Protein AF-A0A9D4CNG2-F1 (afdb_monomer)

Sequence (245 aa):
MDQGYTQGSTEYLALMKSFHKGCSVEECGLVISKEFDYLGTSPDRIFSCACHGKRLVEVKCPYTLVDSSRTINSLDFLNEDENGHLTLKEHGNTYYDQIQGQMGITGIFKCDLVVYDGHKVVVIDVEFNSDYWLKLAADVNKFYLKFVYRQLTSGEENQNSASTCRKEVQIAVSAKTEHYPCGKCGILLAENVIDNSEASINCECECKCGQWFHWRCVNFSPDPELESEPPWFCPKCVRNCDIVL

Secondary structure (DSSP, 8-state):
--HHHHHHHHHHHHHHHHH-TT-EEEE---EE-SS-TT-EE--SEEEEETTTEEEEEEEE--GGGTTSS--GGG-TTEEE-TT--EEE--TT-HHHHHHHHHHHHHT--EEEEEEE-SS-EEEEEEE--HHHHHHHHHHHHHHIIIIIIHHHHH-------S--S-------------PPBBTTT-PBPPS-SSSS-S-EEE---TT----EEEHHHHT----TT-SSPPPP--HHHHHHS----

Solvent-accessible surface area (backbone atoms only — not comparable to full-atom values): 15217 Å² total; per-residue (Å²): 129,62,71,58,54,57,48,36,54,51,52,46,53,56,55,48,59,76,78,39,68,84,54,50,76,41,84,46,64,82,44,62,19,91,89,44,78,90,42,69,36,62,49,59,26,39,36,35,28,80,87,76,46,62,27,37,30,42,78,44,57,58,73,71,34,69,84,45,95,54,52,80,82,70,37,92,60,45,44,66,50,100,85,69,53,63,40,74,37,69,79,95,28,70,66,41,55,51,52,38,49,38,24,66,49,71,71,38,60,32,32,39,39,33,41,22,47,87,86,54,69,46,79,30,80,44,74,63,50,67,75,56,37,57,52,50,53,50,54,52,48,52,48,38,58,70,53,52,51,41,55,74,69,66,74,66,80,70,84,81,71,99,70,73,100,75,75,78,88,73,86,76,89,84,79,95,71,91,71,50,48,15,75,80,80,59,53,67,55,71,98,51,93,85,68,87,77,76,66,62,47,61,34,70,46,92,85,62,76,78,41,31,32,40,21,81,75,70,72,56,72,88,63,91,86,52,98,63,82,76,87,45,67,42,79,65,47,53,73,72,59,85,57,86,129

Nearest PDB structures (foldseek):
  4ic1-assembly1_D  TM=4.615E-01  e=2.075E-03  Saccharolobus solfataricus P2
  4ic1-assembly1_K  TM=4.600E-01  e=2.075E-03  Saccharolobus solfataricus P2
  1wen-assembly1_A  TM=5.723E-01  e=6.100E-02  Mus musculus
  8jch-assembly1_O  TM=3.996E-01  e=5.693E-01  Saccharomyces cerevisiae S288C

Radius of gyration: 24.02 Å; Cα contacts (8 Å, |Δi|>4): 328; chains: 1; bounding box: 59×60×62 Å

InterPro domains:
  IPR011011 Zinc finger, FYVE/PHD-type [SSF57903] (176-238)
  IPR011335 Restriction endonuclease type II-like [SSF52980] (21-148)
  IPR011604 PD-(D/E)XK endonuclease-like domain superfamily [G3DSA:3.90.320.10] (10-155)
  IPR013083 Zinc finger, RING/FYVE/PHD-type [G3DSA:3.30.40.10] (156-242)
  IPR019080 YqaJ viral recombinase [PF09588] (19-107)
  IPR019787 Zinc finger, PHD-finger [PS50016] (179-240)

Organism: Dreissena polymorpha (NCBI:txid45954)

pLDDT: mean 78.81, std 17.38, range [26.56, 98.31]

Mean predicted aligned error: 15.7 Å

Structure (mmCIF, N/CA/C/O backbone):
data_AF-A0A9D4CNG2-F1
#
_entry.id   AF-A0A9D4CNG2-F1
#
loop_
_atom_site.group_PDB
_atom_site.id
_atom_site.type_symbol
_atom_site.label_atom_id
_atom_site.label_alt_id
_atom_site.label_comp_id
_atom_site.label_asym_id
_atom_site.label_entity_id
_atom_site.label_seq_id
_atom_site.pdbx_PDB_ins_code
_atom_site.Cartn_x
_atom_site.Cartn_y
_atom_site.Cartn_z
_atom_site.occupancy
_atom_site.B_iso_or_equiv
_atom_site.auth_seq_id
_atom_site.auth_comp_id
_atom_site.auth_asym_id
_atom_site.auth_atom_id
_atom_site.pdbx_PDB_model_num
ATOM 1 N N . MET A 1 1 ? 0.686 18.046 -14.196 1.00 52.03 1 MET A N 1
ATOM 2 C CA . MET A 1 1 ? 1.063 16.634 -13.989 1.00 52.03 1 MET A CA 1
ATOM 3 C C . MET A 1 1 ? 2.517 16.506 -14.395 1.00 52.03 1 MET A C 1
ATOM 5 O O . MET A 1 1 ? 2.875 17.079 -15.420 1.00 52.03 1 MET A O 1
ATOM 9 N N . ASP A 1 2 ? 3.349 15.881 -13.568 1.00 69.81 2 ASP A N 1
ATOM 10 C CA . ASP A 1 2 ? 4.773 15.699 -13.862 1.00 69.81 2 ASP A CA 1
ATOM 11 C C . ASP A 1 2 ? 4.950 14.857 -15.144 1.00 69.81 2 ASP A C 1
ATOM 13 O O . ASP A 1 2 ? 4.230 13.872 -15.359 1.00 69.81 2 ASP A O 1
ATOM 17 N N . GLN A 1 3 ? 5.867 15.269 -16.024 1.00 70.12 3 GLN A N 1
ATOM 18 C CA . GLN A 1 3 ? 6.146 14.559 -17.275 1.00 70.12 3 GLN A CA 1
ATOM 19 C C . GLN A 1 3 ? 6.666 13.143 -16.991 1.00 70.12 3 GLN A C 1
ATOM 21 O O . GLN A 1 3 ? 6.256 12.206 -17.678 1.00 70.12 3 GLN A O 1
ATOM 26 N N . GLY A 1 4 ? 7.471 12.972 -15.933 1.00 78.69 4 GLY A N 1
ATOM 27 C CA . GLY A 1 4 ? 8.004 11.668 -15.528 1.00 78.69 4 GLY A CA 1
ATOM 28 C C . GLY A 1 4 ? 6.908 10.694 -15.094 1.00 78.69 4 GLY A C 1
ATOM 29 O O . GLY A 1 4 ? 6.844 9.572 -15.586 1.00 78.69 4 GLY A O 1
ATOM 30 N N . TYR A 1 5 ? 5.974 11.154 -14.260 1.00 83.62 5 TYR A N 1
ATOM 31 C CA . TYR A 1 5 ? 4.834 10.352 -13.802 1.00 83.62 5 TYR A CA 1
ATOM 32 C C . TYR A 1 5 ? 3.989 9.807 -14.961 1.00 83.62 5 TYR A C 1
ATOM 34 O O . TYR A 1 5 ? 3.643 8.624 -15.011 1.00 83.62 5 TYR A O 1
ATOM 42 N N . THR A 1 6 ? 3.674 10.677 -15.923 1.00 86.19 6 THR A N 1
ATOM 43 C CA . THR A 1 6 ? 2.837 10.313 -17.075 1.00 86.19 6 THR A CA 1
ATOM 44 C C . THR A 1 6 ? 3.529 9.260 -17.944 1.00 86.19 6 THR A C 1
ATOM 46 O O . THR A 1 6 ? 2.889 8.307 -18.397 1.00 86.19 6 THR A O 1
ATOM 49 N N . GLN A 1 7 ? 4.842 9.399 -18.146 1.00 88.88 7 GLN A N 1
ATOM 50 C CA . GLN A 1 7 ? 5.647 8.436 -18.896 1.00 88.88 7 GLN A CA 1
ATOM 51 C C . GLN A 1 7 ? 5.769 7.098 -18.169 1.00 88.88 7 GLN A C 1
ATOM 53 O O . GLN A 1 7 ? 5.409 6.078 -18.753 1.00 88.88 7 GLN A O 1
ATOM 58 N N . GLY A 1 8 ? 6.157 7.095 -16.890 1.00 89.31 8 GLY A N 1
ATOM 59 C CA . GLY A 1 8 ? 6.275 5.868 -16.097 1.00 89.31 8 GLY A CA 1
ATOM 60 C C . GLY A 1 8 ? 4.968 5.076 -16.057 1.00 89.31 8 GLY A C 1
ATOM 61 O O . GLY A 1 8 ? 4.944 3.864 -16.258 1.00 89.31 8 GLY A O 1
ATOM 62 N N . SER A 1 9 ? 3.837 5.768 -15.921 1.00 90.62 9 SER A N 1
ATOM 63 C CA . SER A 1 9 ? 2.530 5.124 -16.016 1.00 90.62 9 SER A CA 1
ATOM 64 C C . SER A 1 9 ? 2.226 4.541 -17.404 1.00 90.62 9 SER A C 1
ATOM 66 O O . SER A 1 9 ? 1.547 3.516 -17.501 1.00 90.62 9 SER A O 1
ATOM 68 N N . THR A 1 10 ? 2.652 5.210 -18.474 1.00 91.75 10 THR A N 1
ATOM 69 C CA . THR A 1 10 ? 2.423 4.754 -19.852 1.00 91.75 10 THR A CA 1
ATOM 70 C C . THR A 1 10 ? 3.260 3.515 -20.152 1.00 91.75 10 THR A C 1
ATOM 72 O O . THR A 1 10 ? 2.749 2.548 -20.722 1.00 91.75 10 THR A O 1
ATOM 75 N N . GLU A 1 11 ? 4.520 3.509 -19.722 1.00 93.00 11 GLU A N 1
ATOM 76 C CA . GLU A 1 11 ? 5.418 2.363 -19.853 1.00 93.00 11 GLU A CA 1
ATOM 77 C C . GLU A 1 11 ? 4.925 1.155 -19.060 1.00 93.00 11 GLU A C 1
ATOM 79 O O . GLU A 1 11 ? 4.887 0.049 -19.600 1.00 93.00 11 GLU A O 1
ATOM 84 N N . TYR A 1 12 ? 4.451 1.361 -17.827 1.00 94.56 12 TYR A N 1
ATOM 85 C CA . TYR A 1 12 ? 3.806 0.304 -17.048 1.00 94.56 12 TYR A CA 1
ATOM 86 C C . TYR A 1 12 ? 2.621 -0.312 -17.803 1.00 94.56 12 TYR A C 1
ATOM 88 O O . TYR A 1 12 ? 2.526 -1.534 -17.924 1.00 94.56 12 TYR A O 1
ATOM 96 N N . LEU A 1 13 ? 1.739 0.511 -18.380 1.00 91.81 13 LEU A N 1
ATOM 97 C CA . LEU A 1 13 ? 0.594 0.006 -19.139 1.00 91.81 13 LEU A CA 1
ATOM 98 C C . LEU A 1 13 ? 1.030 -0.796 -20.374 1.00 91.81 13 LEU A C 1
ATOM 100 O O . LEU A 1 13 ? 0.427 -1.827 -20.683 1.00 91.81 13 LEU A O 1
ATOM 104 N N . ALA A 1 14 ? 2.055 -0.332 -21.093 1.00 92.38 14 ALA A N 1
ATOM 105 C CA . ALA A 1 14 ? 2.610 -1.047 -22.239 1.00 92.38 14 ALA A CA 1
ATOM 106 C C . ALA A 1 14 ? 3.198 -2.406 -21.822 1.00 92.38 14 ALA A C 1
ATOM 108 O O . ALA A 1 14 ? 2.921 -3.417 -22.473 1.00 92.38 14 ALA A O 1
ATOM 109 N N . LEU A 1 15 ? 3.928 -2.440 -20.703 1.00 92.62 15 LEU A N 1
ATOM 110 C CA . LEU A 1 15 ? 4.485 -3.657 -20.119 1.00 92.62 15 LEU A CA 1
ATOM 111 C C . LEU A 1 15 ? 3.374 -4.644 -19.745 1.00 92.62 15 LEU A C 1
ATOM 113 O O . LEU A 1 15 ? 3.385 -5.784 -20.207 1.00 92.62 15 LEU A O 1
ATOM 117 N N . MET A 1 16 ? 2.367 -4.208 -18.989 1.00 92.56 16 MET A N 1
ATOM 118 C CA . MET A 1 16 ? 1.282 -5.085 -18.537 1.00 92.56 16 MET A CA 1
ATOM 119 C C . MET A 1 16 ? 0.471 -5.666 -19.697 1.00 92.56 16 MET A C 1
ATOM 121 O O . MET A 1 16 ? 0.120 -6.845 -19.670 1.00 92.56 16 MET A O 1
ATOM 125 N N . LYS A 1 17 ? 0.235 -4.892 -20.764 1.00 90.81 17 LYS A N 1
ATOM 126 C CA . LYS A 1 17 ? -0.446 -5.381 -21.977 1.00 90.81 17 LYS A CA 1
ATOM 127 C C . LYS A 1 17 ? 0.304 -6.507 -22.690 1.00 90.81 17 LYS A C 1
ATOM 129 O O . LYS A 1 17 ? -0.329 -7.291 -23.393 1.00 90.81 17 LYS A O 1
ATOM 134 N N . SER A 1 18 ? 1.625 -6.595 -22.532 1.00 91.88 18 SER A N 1
ATOM 135 C CA . SER A 1 18 ? 2.416 -7.666 -23.149 1.00 91.88 18 SER A CA 1
ATOM 136 C C . SER A 1 18 ? 2.272 -9.013 -22.426 1.00 91.88 18 SER A C 1
ATOM 138 O O . SER A 1 18 ? 2.387 -10.059 -23.064 1.00 91.88 18 SER A O 1
ATOM 140 N N . PHE A 1 19 ? 1.939 -8.995 -21.129 1.00 89.56 19 PHE A N 1
ATOM 141 C CA . PHE A 1 19 ? 1.820 -10.195 -20.290 1.00 89.56 19 PHE A CA 1
ATOM 142 C C . PHE A 1 19 ? 0.376 -10.562 -19.918 1.00 89.56 19 PHE A C 1
ATOM 144 O O . PHE A 1 19 ? 0.093 -11.728 -19.637 1.00 89.56 19 PHE A O 1
ATOM 151 N N . HIS A 1 20 ? -0.558 -9.608 -19.945 1.00 88.38 20 HIS A N 1
ATOM 152 C CA . HIS A 1 20 ? -1.938 -9.810 -19.504 1.00 88.38 20 HIS A CA 1
ATOM 153 C C . HIS A 1 20 ? -2.944 -9.568 -20.634 1.00 88.38 20 HIS A C 1
ATOM 155 O O . HIS A 1 20 ? -3.000 -8.500 -21.241 1.00 88.38 20 HIS A O 1
ATOM 161 N N . LYS A 1 21 ? -3.803 -10.562 -20.892 1.00 84.31 21 LYS A N 1
ATOM 162 C CA . LYS A 1 21 ? -4.920 -10.430 -21.841 1.00 84.31 21 LYS A CA 1
ATOM 163 C C . LYS A 1 21 ? -6.114 -9.752 -21.174 1.00 84.31 21 LYS A C 1
ATOM 165 O O . LYS A 1 21 ? -6.447 -10.067 -20.034 1.00 84.31 21 LYS A O 1
ATOM 170 N N . GLY A 1 22 ? -6.783 -8.867 -21.916 1.00 84.06 22 GLY A N 1
ATOM 171 C CA . GLY A 1 22 ? -7.996 -8.188 -21.449 1.00 84.06 22 GLY A CA 1
ATOM 172 C C . GLY A 1 22 ? -7.768 -7.330 -20.204 1.00 84.06 22 GLY A C 1
ATOM 173 O O . GLY A 1 22 ? -8.649 -7.259 -19.355 1.00 84.06 22 GLY A O 1
ATOM 174 N N . CYS A 1 23 ? -6.577 -6.744 -20.058 1.00 89.44 23 CYS A N 1
ATOM 175 C CA . CYS A 1 23 ? -6.271 -5.892 -18.921 1.00 89.44 23 CYS A CA 1
ATOM 176 C C . CYS A 1 23 ? -6.774 -4.454 -19.110 1.00 89.44 23 CYS A C 1
ATOM 178 O O . CYS A 1 23 ? -6.741 -3.914 -20.220 1.00 89.44 23 CYS A O 1
ATOM 180 N N . SER A 1 24 ? -7.164 -3.818 -18.010 1.00 88.62 24 SER A N 1
ATOM 181 C CA . SER A 1 24 ? -7.505 -2.400 -17.924 1.00 88.62 24 SER A CA 1
ATOM 182 C C . SER A 1 24 ? -6.679 -1.715 -16.839 1.00 88.62 24 SER A C 1
ATOM 184 O O . SER A 1 24 ? -6.205 -2.347 -15.896 1.00 88.62 24 SER A O 1
ATOM 186 N N . VAL A 1 25 ? -6.496 -0.408 -16.999 1.00 90.69 25 VAL A N 1
ATOM 187 C CA . VAL A 1 25 ? -5.944 0.470 -15.970 1.00 90.69 25 VAL A CA 1
ATOM 188 C C . VAL A 1 25 ? -6.875 1.664 -15.862 1.00 90.69 25 VAL A C 1
ATOM 190 O O . VAL A 1 25 ? -7.161 2.314 -16.867 1.00 90.69 25 VAL A O 1
ATOM 193 N N . GLU A 1 26 ? -7.351 1.923 -14.654 1.00 91.19 26 GLU A N 1
ATOM 194 C CA . GLU A 1 26 ? -8.324 2.967 -14.343 1.00 91.19 26 GLU A CA 1
ATOM 195 C C . GLU A 1 26 ? -7.687 4.017 -13.433 1.00 91.19 26 GLU A C 1
ATOM 197 O O . GLU A 1 26 ? -6.903 3.687 -12.542 1.00 91.19 26 GLU A O 1
ATOM 202 N N . GLU A 1 27 ? -8.011 5.288 -13.665 1.00 89.81 27 GLU A N 1
ATOM 203 C CA . GLU A 1 27 ? -7.653 6.370 -12.745 1.00 89.81 27 GLU A CA 1
ATOM 204 C C . GLU A 1 27 ? -8.472 6.270 -11.465 1.00 89.81 27 GLU A C 1
ATOM 206 O O . GLU A 1 27 ? -9.651 5.909 -11.498 1.00 89.81 27 GLU A O 1
ATOM 211 N N . CYS A 1 28 ? -7.848 6.610 -10.339 1.00 88.06 28 CYS A N 1
ATOM 212 C CA . CYS A 1 28 ? -8.517 6.632 -9.052 1.00 88.06 28 CYS A CA 1
ATOM 213 C C . CYS A 1 28 ? -8.507 8.048 -8.473 1.00 88.06 28 CYS A C 1
ATOM 215 O O . CYS A 1 28 ? -7.485 8.728 -8.452 1.00 88.06 28 CYS A O 1
ATOM 217 N N . GLY A 1 29 ? -9.674 8.493 -8.011 1.00 91.56 29 GLY A N 1
ATOM 218 C CA . GLY A 1 29 ? -9.781 9.673 -7.161 1.00 91.56 29 GLY A CA 1
ATOM 219 C C . GLY A 1 29 ? -9.586 9.311 -5.689 1.00 91.56 29 GLY A C 1
ATOM 220 O O . GLY A 1 29 ? -9.048 8.257 -5.347 1.00 91.56 29 GLY A O 1
ATOM 221 N N . LEU A 1 30 ? -10.108 10.164 -4.811 1.00 94.75 30 LEU A N 1
ATOM 222 C CA . LEU A 1 30 ? -10.157 9.881 -3.382 1.00 94.75 30 LEU A CA 1
ATOM 223 C C . LEU A 1 30 ? -11.158 8.754 -3.082 1.00 94.75 30 LEU A C 1
ATOM 225 O O . LEU A 1 30 ? -12.341 8.853 -3.407 1.00 94.75 30 LEU A O 1
ATOM 229 N N . VAL A 1 31 ? -10.685 7.715 -2.407 1.00 89.75 31 VAL A N 1
ATOM 230 C CA . VAL A 1 31 ? -11.474 6.617 -1.849 1.00 89.75 31 VAL A CA 1
ATOM 231 C C . VAL A 1 31 ? -11.544 6.799 -0.341 1.00 89.75 31 VAL A C 1
ATOM 233 O O . VAL A 1 31 ? -10.508 6.882 0.313 1.00 89.75 31 VAL A O 1
ATOM 236 N N . ILE A 1 32 ? -12.755 6.846 0.207 1.00 89.38 32 ILE A N 1
ATOM 237 C CA . ILE A 1 32 ? -12.994 6.928 1.651 1.00 89.38 32 ILE A CA 1
ATOM 238 C C . ILE A 1 32 ? -13.172 5.519 2.216 1.00 89.38 32 ILE A C 1
ATOM 240 O O . ILE A 1 32 ? -13.822 4.672 1.594 1.00 89.38 32 ILE A O 1
ATOM 244 N N . SER A 1 33 ? -12.578 5.262 3.380 1.00 83.00 33 SER A N 1
ATOM 245 C CA . SER A 1 33 ? -12.752 3.997 4.090 1.00 83.00 33 SER A CA 1
ATOM 246 C C . SER A 1 33 ? -14.203 3.825 4.519 1.00 83.00 33 SER A C 1
ATOM 248 O O . SER A 1 33 ? -14.820 4.753 5.021 1.00 83.00 33 SER A O 1
ATOM 250 N N . LYS A 1 34 ? -14.730 2.608 4.361 1.00 74.38 34 LYS A N 1
ATOM 251 C CA . LYS A 1 34 ? -16.079 2.250 4.828 1.00 74.38 34 LYS A CA 1
ATOM 252 C C . LYS A 1 34 ? -16.153 1.999 6.334 1.00 74.38 34 LYS A C 1
ATOM 254 O O . LYS A 1 34 ? -17.246 1.904 6.876 1.00 74.38 34 LYS A O 1
ATOM 259 N N . GLU A 1 35 ? -15.007 1.765 6.966 1.00 72.56 35 GLU A N 1
ATOM 260 C CA . GLU A 1 35 ? -14.907 1.481 8.401 1.00 72.56 35 GLU A CA 1
ATOM 261 C C . GLU A 1 35 ? -14.583 2.751 9.194 1.00 72.56 35 GLU A C 1
ATOM 263 O O . GLU A 1 35 ? -15.041 2.918 10.320 1.00 72.56 35 GLU A O 1
ATOM 268 N N . PHE A 1 36 ? -13.825 3.664 8.582 1.00 76.38 36 PHE A N 1
ATOM 269 C CA . PHE A 1 36 ? -13.358 4.897 9.201 1.00 76.38 36 PHE A CA 1
ATOM 270 C C . PHE A 1 36 ? -13.566 6.064 8.231 1.00 76.38 36 PHE A C 1
ATOM 272 O O . PHE A 1 36 ? -12.662 6.394 7.470 1.00 76.38 36 PHE A O 1
ATOM 279 N N . ASP A 1 37 ? -14.733 6.707 8.256 1.00 82.56 37 ASP A N 1
ATOM 280 C CA . ASP A 1 37 ? -15.140 7.713 7.251 1.00 82.56 37 ASP A CA 1
ATOM 281 C C . ASP A 1 37 ? -14.215 8.948 7.153 1.00 82.56 37 ASP A C 1
ATOM 283 O O . ASP A 1 37 ? -14.280 9.723 6.200 1.00 82.56 37 ASP A O 1
ATOM 287 N N . TYR A 1 38 ? -13.333 9.144 8.134 1.00 83.44 38 TYR A N 1
ATOM 288 C CA . TYR A 1 38 ? -12.301 10.185 8.147 1.00 83.44 38 TYR A CA 1
ATOM 289 C C . TYR A 1 38 ? -10.970 9.750 7.517 1.00 83.44 38 TYR A C 1
ATOM 291 O O . TYR A 1 38 ? -10.068 10.575 7.356 1.00 83.44 38 TYR A O 1
ATOM 299 N N . LEU A 1 39 ? -10.819 8.470 7.173 1.00 86.56 39 LEU A N 1
ATOM 300 C CA . LEU A 1 39 ? -9.670 7.949 6.446 1.00 86.56 39 LEU A CA 1
ATOM 301 C C . LEU A 1 39 ? -9.980 7.905 4.959 1.00 86.56 39 LEU A C 1
ATOM 303 O O . LEU A 1 39 ? -11.005 7.381 4.525 1.00 86.56 39 LEU A O 1
ATOM 307 N N . GLY A 1 40 ? -9.040 8.406 4.171 1.00 91.88 40 GLY A N 1
ATOM 308 C CA . GLY A 1 40 ? -9.123 8.356 2.727 1.00 91.88 40 GLY A CA 1
ATOM 309 C C . GLY A 1 40 ? -7.775 8.066 2.099 1.00 91.88 40 GLY A C 1
ATOM 310 O O . GLY A 1 40 ? -6.724 8.254 2.711 1.00 91.88 40 GLY A O 1
ATOM 311 N N . THR A 1 41 ? -7.817 7.597 0.861 1.00 95.19 41 THR A N 1
ATOM 312 C CA . THR A 1 41 ? -6.629 7.309 0.073 1.00 95.19 41 THR A CA 1
ATOM 313 C C . THR A 1 41 ? -6.854 7.593 -1.402 1.00 95.19 41 THR A C 1
ATOM 315 O O . THR A 1 41 ? -7.977 7.526 -1.887 1.00 95.19 41 THR A O 1
ATOM 318 N N . SER A 1 42 ? -5.787 7.917 -2.120 1.00 95.06 42 SER A N 1
ATOM 319 C CA . SER A 1 42 ? -5.818 8.167 -3.559 1.00 95.06 42 SER A CA 1
ATOM 320 C C . SER A 1 42 ? -4.703 7.341 -4.193 1.00 95.06 42 SER A C 1
ATOM 322 O O . SER A 1 42 ? -3.584 7.839 -4.305 1.00 95.06 42 SER A O 1
ATOM 324 N N . PRO A 1 43 ? -4.953 6.060 -4.516 1.00 94.81 43 PRO A N 1
ATOM 325 C CA . PRO A 1 43 ? -4.035 5.278 -5.334 1.00 94.81 43 PRO A CA 1
ATOM 326 C C . PRO A 1 43 ? -3.827 5.984 -6.671 1.00 94.81 43 PRO A C 1
ATOM 328 O O . PRO A 1 43 ? -4.749 6.637 -7.161 1.00 94.81 43 PRO A O 1
ATOM 331 N N . ASP A 1 44 ? -2.659 5.825 -7.288 1.00 95.69 44 ASP A N 1
ATOM 332 C CA . ASP A 1 44 ? -2.446 6.405 -8.613 1.00 95.69 44 ASP A CA 1
ATOM 333 C C . ASP A 1 44 ? -3.404 5.786 -9.628 1.00 95.69 44 ASP A C 1
ATOM 335 O O . ASP A 1 44 ? -4.095 6.497 -10.364 1.00 95.69 44 ASP A O 1
ATOM 339 N N . ARG A 1 45 ? 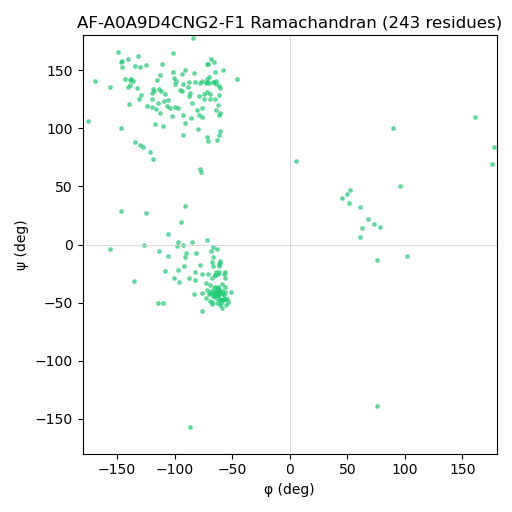-3.461 4.446 -9.666 1.00 95.31 45 ARG A N 1
ATOM 340 C CA . ARG A 1 45 ? -4.339 3.698 -10.577 1.00 95.31 45 ARG A CA 1
ATOM 341 C C . ARG A 1 45 ? -4.799 2.372 -9.988 1.00 95.31 45 ARG A C 1
ATOM 343 O O . ARG A 1 45 ? -4.228 1.854 -9.029 1.00 95.31 45 ARG A O 1
ATOM 350 N N . ILE A 1 46 ? -5.819 1.796 -10.615 1.00 94.94 46 ILE A N 1
ATOM 351 C CA . ILE A 1 46 ? -6.255 0.419 -10.378 1.00 94.94 46 ILE A CA 1
ATOM 352 C C . ILE A 1 46 ? -6.041 -0.367 -11.666 1.00 94.94 46 ILE A C 1
ATOM 354 O O . ILE A 1 46 ? -6.653 -0.080 -12.694 1.00 94.94 46 ILE A O 1
ATOM 358 N N . PHE A 1 47 ? -5.172 -1.368 -11.607 1.00 93.50 47 PHE A N 1
ATOM 359 C CA . PHE A 1 47 ? -5.001 -2.342 -12.673 1.00 93.50 47 PHE A CA 1
ATOM 360 C C . PHE A 1 47 ? -5.979 -3.498 -12.477 1.00 93.50 47 PHE A C 1
ATOM 362 O O . PHE A 1 47 ? -6.187 -3.977 -11.359 1.00 93.50 47 PHE A O 1
ATOM 369 N N . SER A 1 48 ? -6.562 -3.987 -13.567 1.00 89.94 48 SER A N 1
ATOM 370 C CA . SER A 1 48 ? -7.353 -5.208 -13.553 1.00 89.94 48 SER A CA 1
ATOM 371 C C . SER A 1 48 ? -7.021 -6.100 -14.736 1.00 89.94 48 SER A C 1
ATOM 373 O O . SER A 1 48 ? -6.837 -5.629 -15.855 1.00 89.94 48 SER A O 1
ATOM 375 N N . CYS A 1 49 ? -6.966 -7.408 -14.510 1.00 87.12 49 CYS A N 1
ATOM 376 C CA . CYS A 1 49 ? -6.860 -8.394 -15.577 1.00 87.12 49 CYS A CA 1
ATOM 377 C C . CYS A 1 49 ? -7.608 -9.681 -15.226 1.00 87.12 49 CYS A C 1
ATOM 379 O O . CYS A 1 49 ? -7.811 -10.008 -14.055 1.00 87.12 49 CYS A O 1
ATOM 381 N N . ALA A 1 50 ? -7.967 -10.455 -16.250 1.00 80.75 50 ALA A N 1
ATOM 382 C CA . ALA A 1 50 ? -8.706 -11.703 -16.067 1.00 80.75 50 ALA A CA 1
ATOM 383 C C . ALA A 1 50 ? -7.911 -12.786 -15.310 1.00 80.75 50 ALA A C 1
ATOM 385 O O . ALA A 1 50 ? -8.511 -13.652 -14.684 1.00 80.75 50 ALA A O 1
ATOM 386 N N . CYS A 1 51 ? -6.575 -12.753 -15.361 1.00 82.06 51 CYS A N 1
ATOM 387 C CA . CYS A 1 51 ? -5.731 -13.780 -14.746 1.00 82.06 51 CYS A CA 1
ATOM 388 C C . CYS A 1 51 ? -5.379 -13.515 -13.273 1.00 82.06 51 CYS A C 1
ATOM 390 O O . CYS A 1 51 ? -5.181 -14.474 -12.537 1.00 82.06 51 CYS A O 1
ATOM 392 N N . HIS A 1 52 ? -5.309 -12.253 -12.832 1.00 80.19 52 HIS A N 1
ATOM 393 C CA . HIS A 1 52 ? -4.864 -11.898 -11.472 1.00 80.19 52 HIS A CA 1
ATOM 394 C C . HIS A 1 52 ? -5.848 -11.008 -10.699 1.00 80.19 52 HIS A C 1
ATOM 396 O O . HIS A 1 52 ? -5.584 -10.668 -9.549 1.00 80.19 52 HIS A O 1
ATOM 402 N N . GLY A 1 53 ? -6.984 -10.633 -11.293 1.00 87.62 53 GLY A N 1
ATOM 403 C CA . GLY A 1 53 ? -7.970 -9.777 -10.639 1.00 87.62 53 GLY A CA 1
ATOM 404 C C . GLY A 1 53 ? -7.528 -8.316 -10.598 1.00 87.62 53 GLY A C 1
ATOM 405 O O . GLY A 1 53 ? -7.034 -7.799 -11.600 1.00 87.62 53 GLY A O 1
ATOM 406 N N . LYS A 1 54 ? -7.767 -7.638 -9.468 1.00 89.25 54 LYS A N 1
ATOM 407 C CA . LYS A 1 54 ? -7.451 -6.215 -9.267 1.00 89.25 54 LYS A CA 1
ATOM 408 C C . LYS A 1 54 ? -6.169 -6.033 -8.465 1.00 89.25 54 LYS A C 1
ATOM 410 O O . LYS A 1 54 ? -5.925 -6.777 -7.518 1.00 89.25 54 LYS A O 1
ATOM 415 N N . ARG A 1 55 ? -5.400 -5.010 -8.823 1.00 93.62 55 ARG A N 1
ATOM 416 C CA . ARG A 1 55 ? -4.186 -4.571 -8.134 1.00 93.62 55 ARG A CA 1
ATOM 417 C C . ARG A 1 55 ? -4.196 -3.051 -8.064 1.00 93.62 55 ARG A C 1
ATOM 419 O O . ARG A 1 55 ? -4.649 -2.391 -9.002 1.00 93.62 55 ARG A O 1
ATOM 426 N N . LEU A 1 56 ? -3.727 -2.502 -6.955 1.00 97.06 56 LEU A N 1
ATOM 427 C CA . LEU A 1 56 ? -3.374 -1.090 -6.914 1.00 97.06 56 LEU A CA 1
ATOM 428 C C . LEU A 1 56 ? -2.109 -0.866 -7.735 1.00 97.06 56 LEU A C 1
ATOM 430 O O . LEU A 1 56 ? -1.317 -1.786 -7.923 1.00 97.06 56 LEU A O 1
ATOM 434 N N . VAL A 1 57 ? -1.929 0.352 -8.219 1.00 97.50 57 VAL A N 1
ATOM 435 C CA . VAL A 1 57 ? -0.698 0.796 -8.863 1.00 97.50 57 VAL A CA 1
ATOM 436 C C . VAL A 1 57 ? -0.292 2.092 -8.187 1.00 97.50 57 VAL A C 1
ATOM 438 O O . VAL A 1 57 ? -1.114 3.003 -8.096 1.00 97.50 57 VAL A O 1
ATOM 441 N N . GLU A 1 58 ? 0.956 2.164 -7.740 1.00 97.56 58 GLU A N 1
ATOM 442 C CA . GLU A 1 58 ? 1.571 3.365 -7.176 1.00 97.56 58 GLU A CA 1
ATOM 443 C C . GLU A 1 58 ? 2.838 3.675 -7.979 1.00 97.56 58 GLU A C 1
ATOM 445 O O . GLU A 1 58 ? 3.760 2.864 -8.039 1.00 97.56 58 GLU A O 1
ATOM 450 N N . VAL A 1 59 ? 2.894 4.839 -8.620 1.00 95.25 59 VAL A N 1
ATOM 451 C CA . VAL A 1 59 ? 3.972 5.245 -9.523 1.00 95.25 59 VAL A CA 1
ATOM 452 C C . VAL A 1 59 ? 4.880 6.246 -8.822 1.00 95.25 59 VAL A C 1
ATOM 454 O O . VAL A 1 59 ? 4.494 7.368 -8.499 1.00 95.25 59 VAL A O 1
ATOM 457 N N . LYS A 1 60 ? 6.147 5.876 -8.647 1.00 92.69 60 LYS A N 1
ATOM 458 C CA . LYS A 1 60 ? 7.195 6.752 -8.124 1.00 92.69 60 LYS A CA 1
ATOM 459 C C . LYS A 1 60 ? 8.210 7.074 -9.215 1.00 92.69 60 LYS A C 1
ATOM 461 O O . LYS A 1 60 ? 8.729 6.188 -9.886 1.00 92.69 60 LYS A O 1
ATOM 466 N N . CYS A 1 61 ? 8.531 8.359 -9.340 1.00 90.25 61 CYS A N 1
ATOM 467 C CA . CYS A 1 61 ? 9.578 8.873 -10.227 1.00 90.25 61 CYS A CA 1
ATOM 468 C C . CYS A 1 61 ? 10.607 9.640 -9.381 1.00 90.25 61 CYS A C 1
ATOM 470 O O . CYS A 1 61 ? 10.507 10.864 -9.259 1.00 90.25 61 CYS A O 1
ATOM 472 N N . PRO A 1 62 ? 11.539 8.955 -8.691 1.00 85.81 62 PRO A N 1
ATOM 473 C CA . PRO A 1 62 ? 12.487 9.627 -7.811 1.00 85.81 62 PRO A CA 1
ATOM 474 C C . PRO A 1 62 ? 13.382 10.588 -8.599 1.00 85.81 62 PRO A C 1
ATOM 476 O O . PRO A 1 62 ? 14.157 10.167 -9.455 1.00 85.81 62 PRO A O 1
ATOM 479 N N . TYR A 1 63 ? 13.339 11.878 -8.256 1.00 81.56 63 TYR A N 1
ATOM 480 C CA . TYR A 1 63 ? 14.146 12.911 -8.920 1.00 81.56 63 TYR A CA 1
ATOM 481 C C . TYR A 1 63 ? 15.652 12.609 -8.886 1.00 81.56 63 TYR A C 1
ATOM 483 O O . TYR A 1 63 ? 16.391 12.971 -9.796 1.00 81.56 63 TYR A O 1
ATOM 491 N N . THR A 1 64 ? 16.113 11.884 -7.862 1.00 78.00 64 THR A N 1
ATOM 492 C CA . THR A 1 64 ? 17.513 11.465 -7.731 1.00 78.00 64 THR A CA 1
ATOM 493 C C . THR A 1 64 ? 18.003 10.586 -8.879 1.00 78.00 64 THR A C 1
ATOM 495 O O . THR A 1 64 ? 19.210 10.421 -8.993 1.00 78.00 64 THR A O 1
ATOM 498 N N . LEU A 1 65 ? 17.126 10.008 -9.704 1.00 79.62 65 LEU A N 1
ATOM 499 C CA . LEU A 1 65 ? 17.507 9.167 -10.845 1.00 79.62 65 LEU A CA 1
ATOM 500 C C . LEU A 1 65 ? 17.661 9.942 -12.159 1.00 79.62 65 LEU A C 1
ATOM 502 O O . LEU A 1 65 ? 18.320 9.453 -13.065 1.00 79.62 65 LEU A O 1
ATOM 506 N N . VAL A 1 66 ? 17.099 11.150 -12.255 1.00 68.62 66 VAL A N 1
ATOM 507 C CA . VAL A 1 66 ? 17.013 11.900 -13.522 1.00 68.62 66 VAL A CA 1
ATOM 508 C C . VAL A 1 66 ? 18.377 12.425 -13.991 1.00 68.62 66 VAL A C 1
ATOM 510 O O . VAL A 1 66 ? 18.572 12.629 -15.183 1.00 68.62 66 VAL A O 1
ATOM 513 N N . ASP A 1 67 ? 19.324 12.638 -13.072 1.00 63.47 67 ASP A N 1
ATOM 514 C CA . ASP A 1 67 ? 20.593 13.320 -13.378 1.00 63.47 67 ASP A CA 1
ATOM 515 C C . ASP A 1 67 ? 21.778 12.789 -12.549 1.00 63.47 67 ASP A C 1
ATOM 517 O O . ASP A 1 67 ? 22.705 13.514 -12.185 1.00 63.47 67 ASP A O 1
ATOM 521 N N . SER A 1 68 ? 21.728 11.513 -12.157 1.00 62.84 68 SER A N 1
ATOM 522 C CA . SER A 1 68 ? 22.792 10.902 -11.358 1.00 62.84 68 SER A CA 1
ATOM 523 C C . SER A 1 68 ? 23.234 9.553 -11.913 1.00 62.84 68 SER A C 1
ATOM 525 O O . SER A 1 68 ? 22.528 8.903 -12.675 1.00 62.84 68 SER A O 1
ATOM 527 N N . SER A 1 69 ? 24.411 9.093 -11.486 1.00 70.00 69 SER A N 1
ATOM 528 C CA . SER A 1 69 ? 24.873 7.721 -11.722 1.00 70.00 69 SER A CA 1
ATOM 529 C C . SER A 1 69 ? 24.122 6.675 -10.883 1.00 70.00 69 SER A C 1
ATOM 531 O O . SER A 1 69 ? 24.490 5.498 -10.908 1.00 70.00 69 SER A O 1
ATOM 533 N N . ARG A 1 70 ? 23.106 7.082 -10.102 1.00 77.38 70 ARG A N 1
ATOM 534 C CA . ARG A 1 70 ? 22.302 6.170 -9.285 1.00 77.38 70 ARG A CA 1
ATOM 535 C C . ARG A 1 70 ? 21.380 5.358 -10.175 1.00 77.38 70 ARG A C 1
ATOM 537 O O . ARG A 1 70 ? 20.732 5.868 -11.081 1.00 77.38 70 ARG A O 1
ATOM 544 N N . THR A 1 71 ? 21.275 4.084 -9.846 1.00 84.69 71 THR A N 1
ATOM 545 C CA . THR A 1 71 ? 20.310 3.163 -10.438 1.00 84.69 71 THR A CA 1
ATOM 546 C C . THR A 1 71 ? 19.138 2.962 -9.482 1.00 84.69 71 THR A C 1
ATOM 548 O O . THR A 1 71 ? 19.243 3.264 -8.289 1.00 84.69 71 THR A O 1
ATOM 551 N N . ILE A 1 72 ? 18.029 2.412 -9.982 1.00 85.25 72 ILE A N 1
ATOM 552 C CA . ILE A 1 72 ? 16.851 2.061 -9.169 1.00 85.25 72 ILE A CA 1
ATOM 553 C C . ILE A 1 72 ? 17.245 1.214 -7.948 1.00 85.25 72 ILE A C 1
ATOM 555 O O . ILE A 1 72 ? 16.786 1.475 -6.842 1.00 85.25 72 ILE A O 1
ATOM 559 N N . ASN A 1 73 ? 18.165 0.266 -8.118 1.00 86.31 73 ASN A N 1
ATOM 560 C CA . ASN A 1 73 ? 18.635 -0.620 -7.052 1.00 86.31 73 ASN A CA 1
ATOM 561 C C . ASN A 1 73 ? 19.314 0.132 -5.891 1.00 86.31 73 ASN A C 1
ATOM 563 O O . ASN A 1 73 ? 19.344 -0.350 -4.766 1.00 86.31 73 ASN A O 1
ATOM 567 N N . SER A 1 74 ? 19.829 1.339 -6.142 1.00 85.88 74 SER A N 1
ATOM 568 C CA . SER A 1 74 ? 20.477 2.168 -5.119 1.00 85.88 74 SER A CA 1
ATOM 569 C C . SER A 1 74 ? 19.506 3.023 -4.298 1.00 85.88 74 SER A C 1
ATOM 571 O O . SER A 1 74 ? 19.955 3.836 -3.490 1.00 85.88 74 SER A O 1
ATOM 573 N N . LEU A 1 75 ? 18.194 2.929 -4.536 1.00 89.12 75 LEU A N 1
ATOM 574 C CA . LEU A 1 75 ? 17.199 3.742 -3.840 1.00 89.12 75 LEU A CA 1
ATOM 575 C C . LEU A 1 75 ? 17.044 3.301 -2.386 1.00 89.12 75 LEU A C 1
ATOM 577 O O . LEU A 1 75 ? 16.817 2.134 -2.084 1.00 89.12 75 LEU A O 1
ATOM 581 N N . ASP A 1 76 ? 17.076 4.271 -1.476 1.00 90.88 76 ASP A N 1
ATOM 582 C CA . ASP A 1 76 ? 17.151 4.005 -0.037 1.00 90.88 76 ASP A CA 1
ATOM 583 C C . ASP A 1 76 ? 15.891 3.345 0.539 1.00 90.88 76 ASP A C 1
ATOM 585 O O . ASP A 1 76 ? 15.943 2.796 1.637 1.00 90.88 76 ASP A O 1
ATOM 589 N N . PHE A 1 77 ? 14.779 3.352 -0.199 1.00 92.12 77 PHE A N 1
ATOM 590 C CA . PHE A 1 77 ? 13.522 2.701 0.171 1.00 92.12 77 PHE A CA 1
ATOM 591 C C . PHE A 1 77 ? 13.380 1.272 -0.384 1.00 92.12 77 PHE A C 1
ATOM 593 O O . PHE A 1 77 ? 12.372 0.622 -0.115 1.00 92.12 77 PHE A O 1
ATOM 600 N N . LEU A 1 78 ? 14.367 0.765 -1.130 1.00 94.88 78 LEU A N 1
ATOM 601 C CA . LEU A 1 78 ? 14.368 -0.584 -1.697 1.00 94.88 78 LEU A CA 1
ATOM 602 C C . LEU A 1 78 ? 15.443 -1.464 -1.059 1.00 94.88 78 LEU A C 1
ATOM 604 O O . LEU A 1 78 ? 16.518 -0.987 -0.694 1.00 94.88 78 LEU A O 1
ATOM 608 N N . ASN A 1 79 ? 15.137 -2.751 -0.931 1.00 94.19 79 ASN A N 1
ATOM 609 C CA . ASN A 1 79 ? 16.113 -3.807 -0.691 1.00 94.19 79 ASN A CA 1
ATOM 610 C C . ASN A 1 79 ? 16.386 -4.544 -2.001 1.00 94.19 79 ASN A C 1
ATOM 612 O O . ASN A 1 79 ? 15.476 -4.709 -2.813 1.00 94.19 79 ASN A O 1
ATOM 616 N N . GLU A 1 80 ? 17.609 -5.035 -2.153 1.00 94.94 80 GLU A N 1
ATOM 617 C CA . GLU A 1 80 ? 18.008 -5.958 -3.211 1.00 94.94 80 GLU A CA 1
ATOM 618 C C . GLU A 1 80 ? 18.514 -7.242 -2.553 1.00 94.94 80 GLU A C 1
ATOM 620 O O . GLU A 1 80 ? 19.310 -7.180 -1.612 1.00 94.94 80 GLU A O 1
ATOM 625 N N . ASP A 1 81 ? 18.014 -8.392 -2.998 1.00 91.88 81 ASP A N 1
ATOM 626 C CA . ASP A 1 81 ? 18.509 -9.690 -2.540 1.00 91.88 81 ASP A CA 1
ATOM 627 C C . ASP A 1 81 ? 19.755 -10.146 -3.325 1.00 91.88 81 ASP A C 1
ATOM 629 O O . ASP A 1 81 ? 20.210 -9.495 -4.265 1.00 91.88 81 ASP A O 1
ATOM 633 N N . GLU A 1 82 ? 20.317 -11.299 -2.956 1.00 91.69 82 GLU A N 1
ATOM 634 C CA . GLU A 1 82 ? 21.510 -11.862 -3.611 1.00 91.69 82 GLU A CA 1
ATOM 635 C C . GLU A 1 82 ? 21.305 -12.189 -5.104 1.00 91.69 82 GLU A C 1
ATOM 637 O O . GLU A 1 82 ? 22.279 -12.319 -5.847 1.00 91.69 82 GLU A O 1
ATOM 642 N N . ASN A 1 83 ? 20.052 -12.304 -5.557 1.00 91.50 83 ASN A N 1
ATOM 643 C CA . ASN A 1 83 ? 19.682 -12.588 -6.944 1.00 91.50 83 ASN A CA 1
ATOM 644 C C . ASN A 1 83 ? 19.342 -11.316 -7.740 1.00 91.50 83 ASN A C 1
ATOM 646 O O . ASN A 1 83 ? 18.960 -11.413 -8.910 1.00 91.50 83 ASN A O 1
ATOM 650 N N . GLY A 1 84 ? 19.457 -10.134 -7.130 1.00 89.50 84 GLY A N 1
ATOM 651 C CA . GLY A 1 84 ? 19.088 -8.859 -7.739 1.00 89.50 84 GLY A CA 1
ATOM 652 C C . GLY A 1 84 ? 17.583 -8.572 -7.735 1.00 89.50 84 GLY A C 1
ATOM 653 O O . GLY A 1 84 ? 17.116 -7.701 -8.473 1.00 89.50 84 GLY A O 1
ATOM 654 N N . HIS A 1 85 ? 16.793 -9.310 -6.948 1.00 92.00 85 HIS A N 1
ATOM 655 C CA . HIS A 1 85 ? 15.362 -9.069 -6.802 1.00 92.00 85 HIS A CA 1
ATOM 656 C C . HIS A 1 85 ? 15.110 -7.892 -5.859 1.00 92.00 85 HIS A C 1
ATOM 658 O O . HIS A 1 85 ? 15.597 -7.855 -4.728 1.00 92.00 85 HIS A O 1
ATOM 664 N N . LEU A 1 86 ? 14.317 -6.932 -6.336 1.00 95.50 86 LEU A N 1
ATOM 665 C CA . LEU A 1 86 ? 14.000 -5.713 -5.605 1.00 95.50 86 LEU A CA 1
ATOM 666 C C . LEU A 1 86 ? 12.703 -5.858 -4.815 1.00 95.50 86 LEU A C 1
ATOM 668 O O . LEU A 1 86 ? 11.675 -6.245 -5.366 1.00 95.50 86 LEU A O 1
ATOM 672 N N . THR A 1 87 ? 12.741 -5.459 -3.546 1.00 96.50 87 THR A N 1
ATOM 673 C CA . THR A 1 87 ? 11.572 -5.404 -2.659 1.00 96.50 87 THR A CA 1
ATOM 674 C C . THR A 1 87 ? 11.479 -4.050 -1.967 1.00 96.50 87 THR A C 1
ATOM 676 O O . THR A 1 87 ? 12.480 -3.361 -1.756 1.00 96.50 87 THR A O 1
ATOM 679 N N . LEU A 1 88 ? 10.262 -3.638 -1.612 1.00 97.19 88 LEU A N 1
ATOM 680 C CA . LEU A 1 88 ? 10.041 -2.417 -0.844 1.00 97.19 88 LEU A CA 1
ATOM 681 C C . LEU A 1 88 ? 10.444 -2.646 0.620 1.00 97.19 88 LEU A C 1
ATOM 683 O O . LEU A 1 88 ? 9.991 -3.603 1.242 1.00 97.19 88 LEU A O 1
ATOM 687 N N . LYS A 1 89 ? 11.267 -1.761 1.196 1.00 96.12 89 LYS A N 1
ATOM 688 C CA . LYS A 1 89 ? 11.592 -1.824 2.632 1.00 96.12 89 LYS A CA 1
ATOM 689 C C . LYS A 1 89 ? 10.329 -1.647 3.463 1.00 96.12 89 LYS A C 1
ATOM 691 O O . LYS A 1 89 ? 9.633 -0.658 3.273 1.00 96.12 89 LYS A O 1
ATOM 696 N N . GLU A 1 90 ? 10.082 -2.543 4.412 1.00 91.50 90 GLU A N 1
ATOM 697 C CA . GLU A 1 90 ? 8.889 -2.468 5.265 1.00 91.50 90 GLU A CA 1
ATOM 698 C C . GLU A 1 90 ? 9.066 -1.510 6.449 1.00 91.50 90 GLU A C 1
ATOM 700 O O . GLU A 1 90 ? 8.179 -0.732 6.786 1.00 91.50 90 GLU A O 1
ATOM 705 N N . HIS A 1 91 ? 10.230 -1.542 7.099 1.00 87.38 91 HIS A N 1
ATOM 706 C CA . HIS A 1 91 ? 10.456 -0.791 8.331 1.00 87.38 91 HIS A CA 1
ATOM 707 C C . HIS A 1 91 ? 10.938 0.637 8.062 1.00 87.38 91 HIS A C 1
ATOM 709 O O . HIS A 1 91 ? 11.941 0.843 7.379 1.00 87.38 91 HIS A O 1
ATOM 715 N N . GLY A 1 92 ? 10.257 1.620 8.662 1.00 86.38 92 GLY A N 1
ATOM 716 C CA . GLY A 1 92 ? 10.645 3.034 8.592 1.00 86.38 92 GLY A CA 1
ATOM 717 C C . GLY A 1 92 ? 10.494 3.652 7.200 1.00 86.38 92 GLY A C 1
ATOM 718 O O . GLY A 1 92 ? 11.157 4.644 6.899 1.00 86.38 92 GLY A O 1
ATOM 719 N N . ASN A 1 93 ? 9.657 3.059 6.347 1.00 92.06 93 ASN A N 1
ATOM 720 C CA . ASN A 1 93 ? 9.470 3.472 4.965 1.00 92.06 93 ASN A CA 1
ATOM 721 C C . ASN A 1 93 ? 8.068 4.041 4.746 1.00 92.06 93 ASN A C 1
ATOM 723 O O . ASN A 1 93 ? 7.075 3.317 4.742 1.00 92.06 93 ASN A O 1
ATOM 727 N N . THR A 1 94 ? 8.009 5.337 4.459 1.00 93.44 94 THR A N 1
ATOM 728 C CA . THR A 1 94 ? 6.749 6.056 4.254 1.00 93.44 94 THR A CA 1
ATOM 729 C C . THR A 1 94 ? 5.968 5.581 3.030 1.00 93.44 94 THR A C 1
ATOM 731 O O . THR A 1 94 ? 4.745 5.704 3.005 1.00 93.44 94 THR A O 1
ATOM 734 N N . TYR A 1 95 ? 6.629 5.016 2.014 1.00 95.69 95 TYR A N 1
ATOM 735 C CA . TYR A 1 95 ? 5.927 4.420 0.876 1.00 95.69 95 TYR A CA 1
ATOM 736 C C . TYR A 1 95 ? 5.259 3.101 1.249 1.00 95.69 95 TYR A C 1
ATOM 738 O O . TYR A 1 95 ? 4.175 2.815 0.748 1.00 95.69 95 TYR A O 1
ATOM 746 N N . TYR A 1 96 ? 5.859 2.327 2.156 1.00 97.75 96 TYR A N 1
ATOM 747 C CA . TYR A 1 96 ? 5.219 1.124 2.678 1.00 97.75 96 TYR A CA 1
ATOM 748 C C . TYR A 1 96 ? 3.985 1.491 3.508 1.00 97.75 96 TYR A C 1
ATOM 750 O O . TYR A 1 96 ? 2.918 0.933 3.266 1.00 97.75 96 TYR A O 1
ATOM 758 N N . ASP A 1 97 ? 4.079 2.509 4.374 1.00 95.62 97 ASP A N 1
ATOM 759 C CA . ASP A 1 97 ? 2.921 3.056 5.101 1.00 95.62 97 ASP A CA 1
ATOM 760 C C . ASP A 1 97 ? 1.787 3.458 4.150 1.00 95.62 97 ASP A C 1
ATOM 762 O O . ASP A 1 97 ? 0.634 3.056 4.324 1.00 95.62 97 ASP A O 1
ATOM 766 N N . GLN A 1 98 ? 2.125 4.227 3.110 1.00 96.62 98 GLN A N 1
ATOM 767 C CA . GLN A 1 98 ? 1.171 4.711 2.117 1.00 96.62 98 GLN A CA 1
ATOM 768 C C . GLN A 1 98 ? 0.467 3.552 1.398 1.00 96.62 98 GLN A C 1
ATOM 770 O O . GLN A 1 98 ? -0.762 3.535 1.318 1.00 96.62 98 GLN A O 1
ATOM 775 N N . ILE A 1 99 ? 1.234 2.585 0.891 1.00 98.31 99 ILE A N 1
ATOM 776 C CA . ILE A 1 99 ? 0.716 1.466 0.096 1.00 98.31 99 ILE A CA 1
ATOM 777 C C . ILE A 1 99 ? -0.112 0.512 0.967 1.00 98.31 99 ILE A C 1
ATOM 779 O O . ILE A 1 99 ? -1.203 0.109 0.562 1.00 98.31 99 ILE A O 1
ATOM 783 N N . GLN A 1 100 ? 0.332 0.201 2.190 1.00 97.31 100 GLN A N 1
ATOM 784 C CA . GLN A 1 100 ? -0.460 -0.604 3.130 1.00 97.31 100 GLN A CA 1
ATOM 785 C C . GLN A 1 100 ? -1.774 0.097 3.495 1.00 97.31 100 GLN A C 1
ATOM 787 O O . GLN A 1 100 ? -2.827 -0.543 3.517 1.00 97.31 100 GLN A O 1
ATOM 792 N N . GLY A 1 101 ? -1.745 1.420 3.694 1.00 94.62 101 GLY A N 1
ATOM 793 C CA . GLY A 1 101 ? -2.949 2.216 3.919 1.00 94.62 101 GLY A CA 1
ATOM 794 C C . GLY A 1 101 ? -3.903 2.226 2.726 1.00 94.62 101 GLY A C 1
ATOM 795 O O . GLY A 1 101 ? -5.110 2.046 2.893 1.00 94.62 101 GLY A O 1
ATOM 796 N N . GLN A 1 102 ? -3.376 2.370 1.507 1.00 97.44 102 GLN A N 1
ATOM 797 C CA . GLN A 1 102 ? -4.164 2.269 0.278 1.00 97.44 102 GLN A CA 1
ATOM 798 C C . GLN A 1 102 ? -4.877 0.912 0.170 1.00 97.44 102 GLN A C 1
ATOM 800 O O . GLN A 1 102 ? -6.083 0.868 -0.087 1.00 97.44 102 GLN A O 1
ATOM 805 N N . MET A 1 103 ? -4.164 -0.194 0.399 1.00 94.44 103 MET A N 1
ATOM 806 C CA . MET A 1 103 ? -4.734 -1.546 0.336 1.00 94.44 103 MET A CA 1
ATOM 807 C C . MET A 1 103 ? -5.779 -1.786 1.433 1.00 94.44 103 MET A C 1
ATOM 809 O O . MET A 1 103 ? -6.856 -2.312 1.145 1.00 94.44 103 MET A O 1
ATOM 813 N N . GLY A 1 104 ? -5.506 -1.341 2.665 1.00 88.69 104 GLY A N 1
ATOM 814 C CA . GLY A 1 104 ? -6.430 -1.462 3.796 1.00 88.69 104 GLY A CA 1
ATOM 815 C C . GLY A 1 104 ? -7.742 -0.698 3.594 1.00 88.69 104 GLY A C 1
ATOM 816 O O . GLY A 1 104 ? -8.812 -1.223 3.887 1.00 88.69 104 GLY A O 1
ATOM 817 N N . ILE A 1 105 ? -7.677 0.509 3.026 1.00 89.12 105 ILE A N 1
ATOM 818 C CA . ILE A 1 105 ? -8.853 1.360 2.773 1.00 89.12 105 ILE A CA 1
ATOM 819 C C . ILE A 1 105 ? -9.666 0.870 1.566 1.00 89.12 105 ILE A C 1
ATOM 821 O O . ILE A 1 105 ? -10.897 0.871 1.600 1.00 89.12 105 ILE A O 1
ATOM 825 N N . THR A 1 106 ? -9.001 0.462 0.482 1.00 86.31 106 THR A N 1
ATOM 826 C CA . THR A 1 106 ? -9.680 0.057 -0.765 1.00 86.31 106 THR A CA 1
ATOM 827 C C . THR A 1 106 ? -10.192 -1.384 -0.738 1.00 86.31 106 THR A C 1
ATOM 829 O O . THR A 1 106 ? -11.103 -1.721 -1.499 1.00 86.31 106 THR A O 1
ATOM 832 N N . GLY A 1 107 ? -9.610 -2.245 0.103 1.00 85.06 107 GLY A N 1
ATOM 833 C CA . GLY A 1 107 ? -9.864 -3.687 0.103 1.00 85.06 107 GLY A CA 1
ATOM 834 C C . GLY A 1 107 ? -9.223 -4.429 -1.078 1.00 85.06 107 GLY A C 1
ATOM 835 O O . GLY A 1 107 ? -9.636 -5.544 -1.397 1.00 85.06 107 GLY A O 1
ATOM 836 N N . ILE A 1 108 ? -8.247 -3.817 -1.758 1.00 86.56 108 ILE A N 1
ATOM 837 C CA . ILE A 1 108 ? -7.458 -4.442 -2.829 1.00 86.56 108 ILE A CA 1
ATOM 838 C C . ILE A 1 108 ? -6.096 -4.815 -2.241 1.00 86.56 108 ILE A C 1
ATOM 840 O O . ILE A 1 108 ? -5.300 -3.940 -1.938 1.00 86.56 108 ILE A O 1
ATOM 844 N N . PHE A 1 109 ? -5.820 -6.111 -2.077 1.00 91.38 109 PHE A N 1
ATOM 845 C CA . PHE A 1 109 ? -4.709 -6.604 -1.242 1.00 91.38 109 PHE A CA 1
ATOM 846 C C . PHE A 1 109 ? -3.392 -6.891 -1.978 1.00 91.38 109 PHE A C 1
ATOM 848 O O . PHE A 1 109 ? -2.550 -7.638 -1.479 1.00 91.38 109 PHE A O 1
ATOM 855 N N . LYS A 1 110 ? -3.224 -6.326 -3.174 1.00 89.12 110 LYS A N 1
ATOM 856 C CA . LYS A 1 110 ? -1.973 -6.369 -3.937 1.00 89.12 110 LYS A CA 1
ATOM 857 C C . LYS A 1 110 ? -1.719 -5.014 -4.577 1.00 89.12 110 LYS A C 1
ATOM 859 O O . LYS A 1 110 ? -2.664 -4.396 -5.079 1.00 89.12 110 LYS A O 1
ATOM 864 N N . CYS A 1 111 ? -0.463 -4.589 -4.603 1.00 97.69 111 CYS A N 1
ATOM 865 C CA . CYS A 1 111 ? -0.046 -3.337 -5.216 1.00 97.69 111 CYS A CA 1
ATOM 866 C C . CYS A 1 111 ? 1.182 -3.544 -6.109 1.00 97.69 111 CYS A C 1
ATOM 868 O O . CYS A 1 111 ? 2.140 -4.208 -5.721 1.00 97.69 111 CYS A O 1
ATOM 870 N N . ASP A 1 112 ? 1.142 -2.953 -7.299 1.00 97.50 112 ASP A N 1
ATOM 871 C CA . ASP A 1 112 ? 2.295 -2.768 -8.170 1.00 97.50 112 ASP A CA 1
ATOM 872 C C . ASP A 1 112 ? 2.940 -1.419 -7.845 1.00 97.50 112 ASP A C 1
ATOM 874 O O . ASP A 1 112 ? 2.440 -0.364 -8.249 1.00 97.50 112 ASP A O 1
ATOM 878 N N . LEU A 1 113 ? 4.069 -1.444 -7.138 1.00 98.00 113 LEU A N 1
ATOM 879 C CA . LEU A 1 113 ? 4.923 -0.269 -7.016 1.00 98.00 113 LEU A CA 1
ATOM 880 C C . LEU A 1 113 ? 5.750 -0.136 -8.298 1.00 98.00 113 LEU A C 1
ATOM 882 O O . LEU A 1 113 ? 6.642 -0.938 -8.570 1.00 98.00 113 LEU A O 1
ATOM 886 N N . VAL A 1 114 ? 5.463 0.897 -9.079 1.00 96.69 114 VAL A N 1
ATOM 887 C CA . VAL A 1 114 ? 6.162 1.215 -10.323 1.00 96.69 114 VAL A CA 1
ATOM 888 C C . VAL A 1 114 ? 7.211 2.274 -10.034 1.00 96.69 114 VAL A C 1
ATOM 890 O O . VAL A 1 114 ? 6.877 3.396 -9.660 1.00 96.69 114 VAL A O 1
ATOM 893 N N . VAL A 1 115 ? 8.482 1.948 -10.243 1.00 94.81 115 VAL A N 1
ATOM 894 C CA . VAL A 1 115 ? 9.583 2.911 -10.154 1.00 94.81 115 VAL A CA 1
ATOM 895 C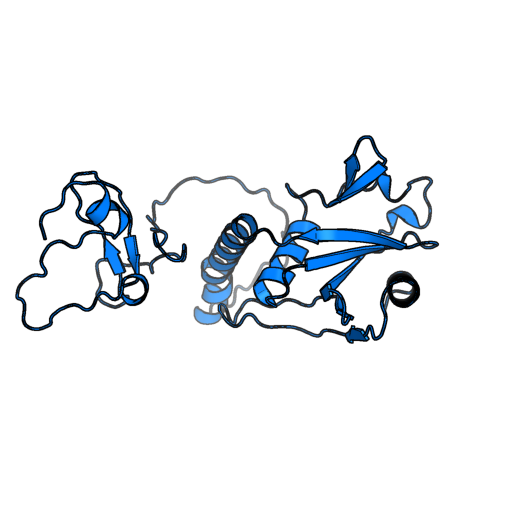 C . VAL A 1 115 ? 10.075 3.231 -11.557 1.00 94.81 115 VAL A C 1
ATOM 897 O O . VAL A 1 115 ? 10.528 2.337 -12.270 1.00 94.81 115 VAL A O 1
ATOM 900 N N . TYR A 1 116 ? 9.984 4.499 -11.948 1.00 92.25 116 TYR A N 1
ATOM 901 C CA . TYR A 1 116 ? 10.455 4.999 -13.238 1.00 92.25 116 TYR A CA 1
ATOM 902 C C . TYR A 1 116 ? 11.715 5.847 -13.052 1.00 92.25 116 TYR A C 1
ATOM 904 O O . TYR A 1 116 ? 11.735 6.757 -12.219 1.00 92.25 116 TYR A O 1
ATOM 912 N N . ASP A 1 117 ? 12.760 5.547 -13.823 1.00 87.88 117 ASP A N 1
ATOM 913 C CA . ASP A 1 117 ? 14.044 6.263 -13.775 1.00 87.88 117 ASP A CA 1
ATOM 914 C C . ASP A 1 117 ? 14.204 7.343 -14.858 1.00 87.88 117 ASP A C 1
ATOM 916 O O . ASP A 1 117 ? 15.216 8.035 -14.878 1.00 87.88 117 ASP A O 1
ATOM 920 N N . GLY A 1 118 ? 13.208 7.518 -15.733 1.00 86.44 118 GLY A N 1
ATOM 921 C CA . GLY A 1 118 ? 13.295 8.394 -16.908 1.00 86.44 118 GLY A CA 1
ATOM 922 C C . GLY A 1 118 ? 13.525 7.648 -18.226 1.00 86.44 118 GLY A C 1
ATOM 923 O O . GLY A 1 118 ? 13.421 8.255 -19.292 1.00 86.44 118 GLY A O 1
ATOM 924 N N . HIS A 1 119 ? 13.817 6.347 -18.166 1.00 85.31 119 HIS A N 1
ATOM 925 C CA . HIS A 1 119 ? 14.071 5.505 -19.338 1.00 85.31 119 HIS A CA 1
ATOM 926 C C . HIS A 1 119 ? 13.364 4.152 -19.296 1.00 85.31 119 HIS A C 1
ATOM 928 O O . HIS A 1 119 ? 13.078 3.584 -20.351 1.00 85.31 119 HIS A O 1
ATOM 934 N N . LYS A 1 120 ? 13.163 3.594 -18.101 1.00 88.06 120 LYS A N 1
ATOM 935 C CA . LYS A 1 120 ? 12.506 2.305 -17.897 1.00 88.06 120 LYS A CA 1
ATOM 936 C C . LYS A 1 120 ? 11.706 2.282 -16.605 1.00 88.06 120 LYS A C 1
ATOM 938 O O . LYS A 1 120 ? 12.018 2.967 -15.628 1.00 88.06 120 LYS A O 1
ATOM 943 N N . VAL A 1 121 ? 10.726 1.387 -16.580 1.00 92.94 121 VAL A N 1
ATOM 944 C CA . VAL A 1 121 ? 9.987 1.014 -15.376 1.00 92.94 121 VAL A CA 1
ATOM 945 C C . VAL A 1 121 ? 10.515 -0.277 -14.760 1.00 92.94 121 VAL A C 1
ATOM 947 O O . VAL A 1 121 ? 10.816 -1.250 -15.454 1.00 92.94 121 VAL A O 1
ATOM 950 N N . VAL A 1 122 ? 10.566 -0.300 -13.434 1.00 94.38 122 VAL A N 1
ATOM 951 C CA . VAL A 1 122 ? 10.668 -1.516 -12.623 1.00 94.38 122 VAL A CA 1
ATOM 952 C C . VAL A 1 122 ? 9.372 -1.658 -11.839 1.00 94.38 122 VAL A C 1
ATOM 954 O O . VAL A 1 122 ? 8.895 -0.688 -11.255 1.00 94.38 122 VAL A O 1
ATOM 957 N N . VAL A 1 123 ? 8.804 -2.863 -11.837 1.00 95.69 123 VAL A N 1
ATOM 958 C CA . VAL A 1 123 ? 7.572 -3.179 -11.107 1.00 95.69 123 VAL A CA 1
ATOM 959 C C . VAL A 1 123 ? 7.919 -4.068 -9.925 1.00 95.69 123 VAL A C 1
ATOM 961 O O . VAL A 1 123 ? 8.522 -5.125 -10.103 1.00 95.69 123 VAL A O 1
ATOM 964 N N . ILE A 1 124 ? 7.546 -3.622 -8.732 1.00 97.38 124 ILE A N 1
ATOM 965 C CA . ILE A 1 124 ? 7.795 -4.295 -7.461 1.00 97.38 124 ILE A CA 1
ATOM 966 C C . ILE A 1 124 ? 6.443 -4.718 -6.891 1.00 97.38 124 ILE A C 1
ATOM 968 O O . ILE A 1 124 ? 5.562 -3.880 -6.696 1.00 97.38 124 ILE A O 1
ATOM 972 N N . ASP A 1 125 ? 6.279 -6.018 -6.647 1.00 94.56 125 ASP A N 1
ATOM 973 C CA . ASP A 1 125 ? 5.079 -6.574 -6.019 1.00 94.56 125 ASP A CA 1
ATOM 974 C C . ASP A 1 125 ? 5.094 -6.258 -4.521 1.00 94.56 125 ASP A C 1
ATOM 976 O O . ASP A 1 125 ? 6.060 -6.567 -3.820 1.00 94.56 125 ASP A O 1
ATOM 980 N N . VAL A 1 126 ? 4.030 -5.624 -4.034 1.00 97.31 126 VAL A N 1
ATOM 981 C CA . VAL A 1 126 ? 3.827 -5.352 -2.612 1.00 97.31 126 VAL A CA 1
ATOM 982 C C . VAL A 1 126 ? 2.543 -6.041 -2.173 1.00 97.31 126 VAL A C 1
ATOM 984 O O . VAL A 1 126 ? 1.449 -5.735 -2.658 1.00 97.31 126 VAL A O 1
ATOM 987 N N . GLU A 1 127 ? 2.681 -6.971 -1.233 1.00 89.81 127 GLU A N 1
ATOM 988 C CA . GLU A 1 127 ? 1.554 -7.700 -0.662 1.00 89.81 127 GLU A CA 1
ATOM 989 C C . GLU A 1 127 ? 0.997 -7.000 0.581 1.00 89.81 127 GLU A C 1
ATOM 991 O O . GLU A 1 127 ? 1.705 -6.313 1.324 1.00 89.81 127 GLU A O 1
ATOM 996 N N . PHE A 1 128 ? -0.304 -7.167 0.809 1.00 93.62 128 PHE A N 1
ATOM 997 C CA . PHE A 1 128 ? -0.954 -6.631 1.995 1.00 93.62 128 PHE A CA 1
ATOM 998 C C . PHE A 1 128 ? -0.509 -7.356 3.264 1.00 93.62 128 PHE A C 1
ATOM 1000 O O . PHE A 1 128 ? -0.600 -8.579 3.367 1.00 93.62 128 PHE A O 1
ATOM 1007 N N . ASN A 1 129 ? -0.104 -6.578 4.262 1.00 89.69 129 ASN A N 1
ATOM 1008 C CA . ASN A 1 129 ? 0.246 -7.058 5.585 1.00 89.69 129 ASN A CA 1
ATOM 1009 C C . ASN A 1 129 ? -0.826 -6.601 6.580 1.00 89.69 129 ASN A C 1
ATOM 1011 O O . ASN A 1 129 ? -0.846 -5.451 7.024 1.00 89.69 129 ASN A O 1
ATOM 1015 N N . SER A 1 130 ? -1.725 -7.517 6.945 1.00 81.12 130 SER A N 1
ATOM 1016 C CA . SER A 1 130 ? -2.840 -7.219 7.847 1.00 81.12 130 SER A CA 1
ATOM 1017 C C . SER A 1 130 ? -2.377 -6.761 9.227 1.00 81.12 130 SER A C 1
ATOM 1019 O O . SER A 1 130 ? -2.956 -5.836 9.789 1.00 81.12 130 SER A O 1
ATOM 1021 N N . ASP A 1 131 ? -1.319 -7.367 9.767 1.00 83.62 131 ASP A N 1
ATOM 1022 C CA . ASP A 1 131 ? -0.801 -7.022 11.093 1.00 83.62 131 ASP A CA 1
ATOM 1023 C C . ASP A 1 131 ? -0.167 -5.630 11.098 1.00 83.62 131 ASP A C 1
ATOM 1025 O O . ASP A 1 131 ? -0.257 -4.901 12.090 1.00 83.62 131 ASP A O 1
ATOM 1029 N N . TYR A 1 132 ? 0.466 -5.249 9.987 1.00 86.38 132 TYR A N 1
ATOM 1030 C CA . TYR A 1 132 ? 0.984 -3.902 9.787 1.00 86.38 132 TYR A CA 1
ATOM 1031 C C . TYR A 1 132 ? -0.149 -2.885 9.672 1.00 86.38 132 TYR A C 1
ATOM 1033 O O . TYR A 1 132 ? -0.149 -1.882 10.387 1.00 86.38 132 TYR A O 1
ATOM 1041 N N . TRP A 1 133 ? -1.145 -3.168 8.828 1.00 86.94 133 TRP A N 1
ATOM 1042 C CA . TRP A 1 133 ? -2.309 -2.305 8.646 1.00 86.94 133 TRP A CA 1
ATOM 1043 C C . TRP A 1 133 ? -3.056 -2.061 9.956 1.00 86.94 133 TRP A C 1
ATOM 1045 O O . TRP A 1 133 ? -3.381 -0.918 10.252 1.00 86.94 133 TRP A O 1
ATOM 1055 N N . LEU A 1 134 ? -3.273 -3.092 10.778 1.00 81.75 134 LEU A N 1
ATOM 1056 C CA . LEU A 1 134 ? -3.950 -2.940 12.071 1.00 81.75 134 LEU A CA 1
ATOM 1057 C C . LEU A 1 134 ? -3.223 -1.954 12.995 1.00 81.75 134 LEU A C 1
ATOM 1059 O O . LEU A 1 134 ? -3.866 -1.141 13.659 1.00 81.75 134 LEU A O 1
ATOM 1063 N N . LYS A 1 135 ? -1.886 -1.994 13.020 1.00 81.75 135 LYS A N 1
ATOM 1064 C CA . LYS A 1 135 ? -1.072 -1.055 13.806 1.00 81.75 135 LYS A CA 1
ATOM 1065 C C . LYS A 1 135 ? -1.139 0.354 13.222 1.00 81.75 135 LYS A C 1
ATOM 1067 O O . LYS A 1 135 ? -1.425 1.299 13.951 1.00 81.75 135 LYS A O 1
ATOM 1072 N N . LEU A 1 136 ? -0.944 0.478 11.909 1.00 83.94 136 LEU A N 1
ATOM 1073 C CA . LEU A 1 136 ? -0.996 1.756 11.203 1.00 83.94 136 LEU A CA 1
ATOM 1074 C C . LEU A 1 136 ? -2.362 2.436 11.375 1.00 83.94 136 LEU A C 1
ATOM 1076 O O . LEU A 1 136 ? -2.430 3.606 11.741 1.00 83.94 136 LEU A O 1
ATOM 1080 N N . ALA A 1 137 ? -3.456 1.702 11.172 1.00 83.56 137 ALA A N 1
ATOM 1081 C CA . ALA A 1 137 ? -4.814 2.204 11.338 1.00 83.56 137 ALA A CA 1
ATOM 1082 C C . ALA A 1 137 ? -5.080 2.660 12.779 1.00 83.56 137 ALA A C 1
ATOM 1084 O O . ALA A 1 137 ? -5.679 3.715 12.980 1.00 83.56 137 ALA A O 1
ATOM 1085 N N . ALA A 1 138 ? -4.593 1.921 13.784 1.00 81.50 138 ALA A N 1
ATOM 1086 C CA . ALA A 1 138 ? -4.709 2.323 15.184 1.00 81.50 138 ALA A CA 1
ATOM 1087 C C . ALA A 1 138 ? -3.965 3.639 15.474 1.00 81.50 138 ALA A C 1
ATOM 1089 O O . ALA A 1 138 ? -4.518 4.525 16.135 1.00 81.50 138 ALA A O 1
ATOM 1090 N N . ASP A 1 139 ? -2.750 3.802 14.947 1.00 80.06 139 ASP A N 1
ATOM 1091 C CA . ASP A 1 139 ? -1.960 5.025 15.116 1.00 80.06 139 ASP A CA 1
ATOM 1092 C C . ASP A 1 139 ? -2.616 6.231 14.429 1.00 80.06 139 ASP A C 1
ATOM 1094 O O . ASP A 1 139 ? -2.743 7.303 15.033 1.00 80.06 139 ASP A O 1
ATOM 1098 N N . VAL A 1 140 ? -3.103 6.056 13.196 1.00 81.88 140 VAL A N 1
ATOM 1099 C CA . VAL A 1 140 ? -3.810 7.115 12.459 1.00 81.88 140 VAL A CA 1
ATOM 1100 C C . VAL A 1 140 ? -5.135 7.466 13.143 1.00 81.88 140 VAL A C 1
ATOM 1102 O O . VAL A 1 140 ? -5.455 8.647 13.286 1.00 81.88 140 VAL A O 1
ATOM 1105 N N . ASN A 1 141 ? -5.879 6.474 13.638 1.00 82.25 141 ASN A N 1
ATOM 1106 C CA . ASN A 1 141 ? -7.112 6.699 14.390 1.00 82.25 141 ASN A CA 1
ATOM 1107 C C . ASN A 1 141 ? -6.855 7.521 15.661 1.00 82.25 141 ASN A C 1
ATOM 1109 O O . ASN A 1 141 ? -7.518 8.527 15.920 1.00 82.25 141 ASN A O 1
ATOM 1113 N N . LYS A 1 142 ? -5.827 7.146 16.426 1.00 81.25 142 LYS A N 1
ATOM 1114 C CA . LYS A 1 142 ? -5.417 7.880 17.624 1.00 81.25 142 LYS A CA 1
ATOM 1115 C C . LYS A 1 142 ? -5.044 9.325 17.303 1.00 81.25 142 LYS A C 1
ATOM 1117 O O . LYS A 1 142 ? -5.405 10.228 18.059 1.00 81.25 142 LYS A O 1
ATOM 1122 N N . PHE A 1 143 ? -4.328 9.559 16.202 1.00 82.38 143 PHE A N 1
ATOM 1123 C CA . PHE A 1 143 ? -4.007 10.910 15.745 1.00 82.38 143 PHE A CA 1
ATOM 1124 C C . PHE A 1 143 ? -5.275 11.707 15.412 1.00 82.38 143 PHE A C 1
ATOM 1126 O O . PHE A 1 143 ? -5.435 12.835 15.890 1.00 82.38 143 PHE A O 1
ATOM 1133 N N . TYR A 1 144 ? -6.194 11.113 14.649 1.00 83.81 144 TYR A N 1
ATOM 1134 C CA . TYR A 1 144 ? -7.448 11.754 14.272 1.00 83.81 144 TYR A CA 1
ATOM 1135 C C . TYR A 1 144 ? -8.271 12.158 15.501 1.00 83.81 144 TYR A C 1
ATOM 1137 O O . TYR A 1 144 ? -8.571 13.340 15.662 1.00 83.81 144 TYR A O 1
ATOM 1145 N N . LEU A 1 145 ? -8.566 11.223 16.407 1.00 80.69 145 LEU A N 1
ATOM 1146 C CA . LEU A 1 145 ? -9.395 11.489 17.589 1.00 80.69 145 LEU A CA 1
ATOM 1147 C C . LEU A 1 145 ? -8.760 12.527 18.518 1.00 80.69 145 LEU A C 1
ATOM 1149 O O . LEU A 1 145 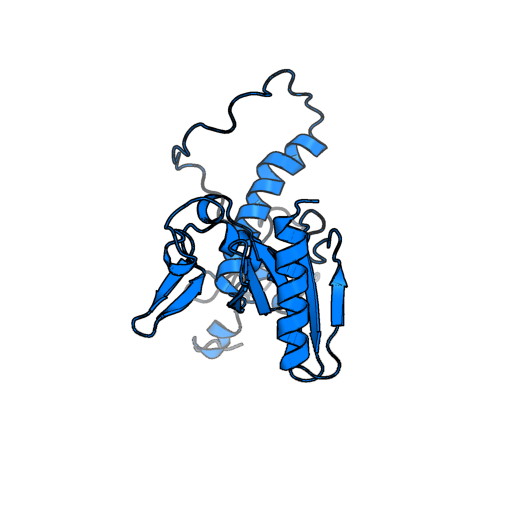? -9.425 13.449 18.995 1.00 80.69 145 LEU A O 1
ATOM 1153 N N . LYS A 1 146 ? -7.449 12.412 18.754 1.00 81.31 146 LYS A N 1
ATOM 1154 C CA . LYS A 1 146 ? -6.751 13.274 19.711 1.00 81.31 146 LYS A CA 1
ATOM 1155 C C . LYS A 1 146 ? -6.579 14.705 19.214 1.00 81.31 146 LYS A C 1
ATOM 1157 O O . LYS A 1 146 ? -6.665 15.632 20.021 1.00 81.31 146 LYS A O 1
ATOM 1162 N N . PHE A 1 147 ? -6.288 14.884 17.927 1.00 83.19 147 PHE A N 1
ATOM 1163 C CA . PHE A 1 147 ? -5.874 16.179 17.387 1.00 83.19 147 PHE A CA 1
ATOM 1164 C C . PHE A 1 147 ? -6.886 16.762 16.405 1.00 83.19 147 PHE A C 1
ATOM 1166 O O . PHE A 1 147 ? -7.280 17.913 16.569 1.00 83.19 147 PHE A O 1
ATOM 1173 N N . VAL A 1 148 ? -7.321 15.985 15.412 1.00 84.00 148 VAL A N 1
ATOM 1174 C CA . VAL A 1 148 ? -8.177 16.484 14.324 1.00 84.00 148 VAL A CA 1
ATOM 1175 C C . VAL A 1 148 ? -9.611 16.661 14.808 1.00 84.00 148 VAL A C 1
ATOM 1177 O O . VAL A 1 148 ? -10.138 17.769 14.780 1.00 84.00 148 VAL A O 1
ATOM 1180 N N . TYR A 1 149 ? -10.227 15.593 15.312 1.00 83.00 149 TYR A N 1
ATOM 1181 C CA . TYR A 1 149 ? -11.607 15.608 15.790 1.00 83.00 149 TYR A CA 1
ATOM 1182 C C . TYR A 1 149 ? -11.809 16.634 16.905 1.00 83.00 149 TYR A C 1
ATOM 1184 O O . TYR A 1 149 ? -12.771 17.399 16.877 1.00 83.00 149 TYR A O 1
ATOM 1192 N N . ARG A 1 150 ? -10.859 16.710 17.848 1.00 79.62 150 ARG A N 1
ATOM 1193 C CA . ARG A 1 150 ? -10.871 17.730 18.900 1.00 79.62 150 ARG A CA 1
ATOM 1194 C C . ARG A 1 150 ? -10.940 19.138 18.310 1.00 79.62 150 ARG A C 1
ATOM 1196 O O . ARG A 1 150 ? -11.837 19.873 18.684 1.00 79.62 150 ARG A O 1
ATOM 1203 N N . GLN A 1 151 ? -10.054 19.499 17.380 1.00 82.38 151 GLN A N 1
ATOM 1204 C CA . GLN A 1 151 ? -10.065 20.838 16.775 1.00 82.38 151 GLN A CA 1
ATOM 1205 C C . GLN A 1 151 ? -11.356 21.134 16.005 1.00 82.38 151 GLN A C 1
ATOM 1207 O O . GLN A 1 151 ? -11.863 22.251 16.070 1.00 82.38 151 GLN A O 1
ATOM 1212 N N . LEU A 1 152 ? -11.904 20.142 15.299 1.00 83.12 152 LEU A N 1
ATOM 1213 C CA . LEU A 1 152 ? -13.147 20.306 14.540 1.00 83.12 152 LEU A CA 1
ATOM 1214 C C . LEU A 1 152 ? -14.371 20.519 15.444 1.00 83.12 152 LEU A C 1
ATOM 1216 O O . LEU A 1 152 ? -15.327 21.165 15.025 1.00 83.12 152 LEU A O 1
ATOM 1220 N N . THR A 1 153 ? -14.351 19.979 16.665 1.00 80.06 153 THR A N 1
ATOM 1221 C CA . THR A 1 153 ? -15.492 20.009 17.594 1.00 80.06 153 THR A CA 1
ATOM 1222 C C . THR A 1 153 ? -15.386 21.082 18.673 1.00 80.06 153 THR A C 1
ATOM 1224 O O . THR A 1 153 ? -16.413 21.572 19.134 1.00 80.06 153 THR A O 1
ATOM 1227 N N . SER A 1 154 ? -14.176 21.470 19.086 1.00 70.50 154 SER A N 1
ATOM 1228 C CA . SER A 1 154 ? -13.981 22.377 20.221 1.00 70.50 154 SER A CA 1
ATOM 1229 C C . SER A 1 154 ? -14.147 23.861 19.890 1.00 70.50 154 SER A C 1
ATOM 1231 O O . SER A 1 154 ? -14.148 24.668 20.811 1.00 70.50 154 SER A O 1
ATOM 1233 N N . GLY A 1 155 ? -14.295 24.249 18.617 1.00 57.38 155 GLY A N 1
ATOM 1234 C CA . GLY A 1 155 ? -14.538 25.644 18.214 1.00 57.38 155 GLY A CA 1
ATOM 1235 C C . GLY A 1 155 ? -13.436 26.644 18.601 1.00 57.38 155 GLY A C 1
ATOM 1236 O O . GLY A 1 155 ? -13.608 27.846 18.415 1.00 57.38 155 GLY A O 1
ATOM 1237 N N . GLU A 1 156 ? -12.308 26.180 19.140 1.00 54.72 156 GLU A N 1
ATOM 1238 C CA . GLU A 1 156 ? -11.189 27.035 19.518 1.00 54.72 156 GLU A CA 1
ATOM 1239 C C . GLU A 1 156 ? -10.370 27.377 18.269 1.00 54.72 156 GLU A C 1
ATOM 1241 O O . GLU A 1 156 ? -9.533 26.598 17.803 1.00 54.72 156 GLU A O 1
ATOM 1246 N N . GLU A 1 157 ? -10.613 28.569 17.720 1.00 49.03 157 GLU A N 1
ATOM 1247 C CA . GLU A 1 157 ? -9.707 29.217 16.776 1.00 49.03 157 GLU A CA 1
ATOM 1248 C C . GLU A 1 157 ? -8.356 29.449 17.463 1.00 49.03 157 GLU A C 1
ATOM 1250 O O . GLU A 1 157 ? -8.152 30.435 18.173 1.00 49.03 157 GLU A O 1
ATOM 1255 N N . ASN A 1 158 ? -7.396 28.551 17.242 1.00 47.25 158 ASN A N 1
ATOM 1256 C CA . ASN A 1 158 ? -6.012 28.827 17.603 1.00 47.25 158 ASN A CA 1
ATOM 1257 C C . ASN A 1 158 ? -5.448 29.889 16.652 1.00 47.25 158 ASN A C 1
ATOM 1259 O O . ASN A 1 158 ? -4.848 29.592 15.616 1.00 47.25 158 ASN A O 1
ATOM 1263 N N . GLN A 1 159 ? -5.625 31.154 17.030 1.00 46.38 159 GLN A N 1
ATOM 1264 C CA . GLN A 1 159 ? -4.783 32.236 16.544 1.00 46.38 159 GLN A CA 1
ATOM 1265 C C . GLN A 1 159 ? -3.345 31.928 16.981 1.00 46.38 159 GLN A C 1
ATOM 1267 O O . GLN A 1 159 ? -3.029 31.947 18.167 1.00 46.38 159 GLN A O 1
ATOM 1272 N N . ASN A 1 160 ? -2.492 31.664 15.988 1.00 46.50 160 ASN A N 1
ATOM 1273 C CA . ASN A 1 160 ? -1.078 31.276 16.063 1.00 46.50 160 ASN A CA 1
ATOM 1274 C C . ASN A 1 160 ? -0.823 29.765 16.143 1.00 46.50 160 ASN A C 1
ATOM 1276 O O . ASN A 1 160 ? -0.817 29.180 17.222 1.00 46.50 160 ASN A O 1
ATOM 1280 N N . SER A 1 161 ? -0.459 29.159 15.004 1.00 42.19 161 SER A N 1
ATOM 1281 C CA . SER A 1 161 ? 0.866 28.528 14.806 1.00 42.19 161 SER A CA 1
ATOM 1282 C C . SER A 1 161 ? 0.951 27.817 13.449 1.00 42.19 161 SER A C 1
ATOM 1284 O O . SER A 1 161 ? 1.082 26.600 13.359 1.00 42.19 161 SER A O 1
ATOM 1286 N N . ALA A 1 162 ? 0.962 28.594 12.364 1.00 43.56 162 ALA A N 1
ATOM 1287 C CA . ALA A 1 162 ? 1.582 28.165 11.113 1.00 43.56 162 ALA A CA 1
ATOM 1288 C C . ALA A 1 162 ? 3.109 28.329 11.227 1.00 43.56 162 ALA A C 1
ATOM 1290 O O . ALA A 1 162 ? 3.708 29.185 10.589 1.00 43.56 162 ALA A O 1
ATOM 1291 N N . SER A 1 163 ? 3.753 27.581 12.119 1.00 41.00 163 SER A N 1
ATOM 1292 C CA . SER A 1 163 ? 5.193 27.311 12.051 1.00 41.00 163 SER A CA 1
ATOM 1293 C C . SER A 1 163 ? 5.542 26.219 13.053 1.00 41.00 163 SER A C 1
ATOM 1295 O O . SER A 1 163 ? 5.057 26.212 14.178 1.00 41.00 163 SER A O 1
ATOM 1297 N N . THR A 1 164 ? 6.441 25.322 12.653 1.00 36.34 164 THR A N 1
ATOM 1298 C CA . THR A 1 164 ? 6.990 24.196 13.431 1.00 36.34 164 THR A CA 1
ATOM 1299 C C . THR A 1 164 ? 6.319 22.826 13.239 1.00 36.34 164 THR A C 1
ATOM 1301 O O . THR A 1 164 ? 6.113 22.083 14.193 1.00 36.34 164 THR A O 1
ATOM 1304 N N . CYS A 1 165 ? 6.134 22.386 11.989 1.00 37.50 165 CYS A N 1
ATOM 1305 C CA . CYS A 1 165 ? 6.169 20.949 11.674 1.00 37.50 165 CYS A CA 1
ATOM 1306 C C . CYS A 1 165 ? 7.630 20.445 11.631 1.00 37.50 165 CYS A C 1
ATOM 1308 O O . CYS A 1 165 ? 8.149 20.092 10.579 1.00 37.50 165 CYS A O 1
ATOM 1310 N N . ARG A 1 166 ? 8.349 20.512 12.757 1.00 39.88 166 ARG A N 1
ATOM 1311 C CA . ARG A 1 166 ? 9.646 19.838 12.995 1.00 39.88 166 ARG A CA 1
ATOM 1312 C C . ARG A 1 166 ? 10.148 20.233 14.378 1.00 39.88 166 ARG A C 1
ATOM 1314 O O . ARG A 1 166 ? 10.956 21.147 14.490 1.00 39.88 166 ARG A O 1
ATOM 1321 N N . LYS A 1 167 ? 9.683 19.554 15.424 1.00 33.41 167 LYS A N 1
ATOM 1322 C CA . LYS A 1 167 ? 10.497 19.319 16.623 1.00 33.41 167 LYS A CA 1
ATOM 1323 C C . LYS A 1 167 ? 10.231 17.903 17.104 1.00 33.41 167 LYS A C 1
ATOM 1325 O O . LYS A 1 167 ? 9.106 17.421 17.041 1.00 33.41 167 LYS A O 1
ATOM 1330 N N . GLU A 1 168 ? 11.333 17.252 17.433 1.00 33.56 168 GLU A N 1
ATOM 1331 C CA . GLU A 1 168 ? 11.506 15.835 17.709 1.00 33.56 168 GLU A CA 1
ATOM 1332 C C . GLU A 1 168 ? 10.426 15.267 18.630 1.00 33.56 168 GLU A C 1
ATOM 1334 O O . GLU A 1 168 ? 9.994 15.909 19.589 1.00 33.56 168 GLU A O 1
ATOM 1339 N N . VAL A 1 169 ? 10.025 14.026 18.344 1.00 31.80 169 VAL A N 1
ATOM 1340 C CA . VAL A 1 169 ? 9.217 13.207 19.245 1.00 31.80 169 VAL A CA 1
ATOM 1341 C C . VAL A 1 169 ? 10.041 12.962 20.509 1.00 31.80 169 VAL A C 1
ATOM 1343 O O . VAL A 1 169 ? 10.798 11.999 20.601 1.00 31.80 169 VAL A O 1
ATOM 1346 N N . GLN A 1 170 ? 9.914 13.845 21.497 1.00 28.20 170 GLN A N 1
ATOM 1347 C CA . GLN A 1 170 ? 10.289 13.513 22.861 1.00 28.20 170 GLN A CA 1
ATOM 1348 C C . GLN A 1 170 ? 9.194 12.621 23.432 1.00 28.20 170 GLN A C 1
ATOM 1350 O O . GLN A 1 170 ? 8.058 13.038 23.661 1.00 28.20 170 GLN A O 1
ATOM 1355 N N . ILE A 1 171 ? 9.565 11.356 23.618 1.00 32.88 171 ILE A N 1
ATOM 1356 C CA . ILE A 1 171 ? 8.785 10.340 24.309 1.00 32.88 171 ILE A CA 1
ATOM 1357 C C . ILE A 1 171 ? 8.594 10.815 25.754 1.00 32.88 171 ILE A C 1
ATOM 1359 O O . ILE A 1 171 ? 9.441 10.597 26.616 1.00 32.88 171 ILE A O 1
ATOM 1363 N N . ALA A 1 172 ? 7.469 11.473 26.019 1.00 26.56 172 ALA A N 1
ATOM 1364 C CA . ALA A 1 172 ? 6.957 11.656 27.364 1.00 26.56 172 ALA A CA 1
ATOM 1365 C C . ALA A 1 172 ? 5.989 10.504 27.651 1.00 26.56 172 ALA A C 1
ATOM 1367 O O . ALA A 1 172 ? 4.811 10.531 27.291 1.00 26.56 172 ALA A O 1
ATOM 1368 N N . VAL A 1 173 ? 6.520 9.454 28.275 1.00 36.09 173 VAL A N 1
ATOM 1369 C CA . VAL A 1 173 ? 5.708 8.448 28.957 1.00 36.09 173 VAL A CA 1
ATOM 1370 C C . VAL A 1 173 ? 4.993 9.152 30.111 1.00 36.09 173 VAL A C 1
ATOM 1372 O O . VAL A 1 173 ? 5.668 9.633 31.014 1.00 36.09 173 VAL A O 1
ATOM 1375 N N . SER A 1 174 ? 3.657 9.225 30.077 1.00 31.92 174 SER A N 1
ATOM 1376 C CA . SER A 1 174 ? 2.761 9.002 31.231 1.00 31.92 174 SER A CA 1
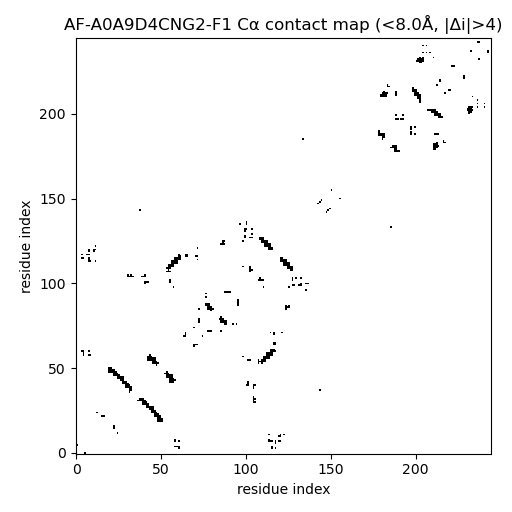ATOM 1377 C C . SER A 1 174 ? 1.364 9.603 31.010 1.00 31.92 174 SER A C 1
ATOM 1379 O O . SER A 1 174 ? 1.187 10.817 31.023 1.00 31.92 174 SER A O 1
ATOM 1381 N N . ALA A 1 175 ? 0.380 8.718 30.829 1.00 31.33 175 ALA A N 1
ATOM 1382 C CA . ALA A 1 175 ? -0.923 8.699 31.508 1.00 31.33 175 ALA A CA 1
ATOM 1383 C C . ALA A 1 175 ? -1.637 7.416 31.038 1.00 31.33 175 ALA A C 1
ATOM 1385 O O . ALA A 1 175 ? -2.016 7.301 29.872 1.00 31.33 175 ALA A O 1
ATOM 1386 N N . LYS A 1 176 ? -1.717 6.406 31.913 1.00 38.06 176 LYS A N 1
ATOM 1387 C CA . LYS A 1 176 ? -2.332 5.102 31.627 1.00 38.06 176 LYS A CA 1
ATOM 1388 C C . LYS A 1 176 ? -3.814 5.283 31.287 1.00 38.06 176 LYS A C 1
ATOM 1390 O O . LYS A 1 176 ? -4.607 5.602 32.161 1.00 38.06 176 LYS A O 1
ATOM 1395 N N . THR A 1 177 ? -4.169 5.041 30.034 1.00 36.59 177 THR A N 1
ATOM 1396 C CA . THR A 1 177 ? -5.535 4.717 29.613 1.00 36.59 177 THR A CA 1
ATOM 1397 C C . THR A 1 177 ? -5.457 3.307 29.040 1.00 36.59 177 THR A C 1
ATOM 1399 O O . THR A 1 177 ? -4.849 3.081 27.990 1.00 36.59 177 THR A O 1
ATOM 1402 N N . GLU A 1 178 ? -5.925 2.332 29.816 1.00 47.41 178 GLU A N 1
ATOM 1403 C CA . GLU A 1 178 ? -5.892 0.913 29.459 1.00 47.41 178 GLU A CA 1
ATOM 1404 C C . GLU A 1 178 ? -6.920 0.657 28.355 1.00 47.41 178 GLU A C 1
ATOM 1406 O O . GLU A 1 178 ? -8.096 0.435 28.615 1.00 47.41 178 GLU A O 1
ATOM 1411 N N . HIS A 1 179 ? -6.480 0.740 27.102 1.00 60.59 179 HIS A N 1
ATOM 1412 C CA . HIS A 1 179 ? -7.293 0.345 25.959 1.00 60.59 179 HIS A CA 1
ATOM 1413 C C . HIS A 1 179 ? -7.132 -1.161 25.754 1.00 60.59 179 HIS A C 1
ATOM 1415 O O . HIS A 1 179 ? -6.015 -1.646 25.555 1.00 60.59 179 HIS A O 1
ATOM 1421 N N . TYR A 1 180 ? -8.239 -1.899 25.795 1.00 66.50 180 TYR A N 1
ATOM 1422 C CA . TYR A 1 180 ? -8.236 -3.348 25.619 1.00 66.50 180 TYR A CA 1
ATOM 1423 C C . TYR A 1 180 ? -8.637 -3.704 24.179 1.00 66.50 180 TYR A C 1
ATOM 1425 O O . TYR A 1 180 ? -9.749 -3.379 23.761 1.00 66.50 180 TYR A O 1
ATOM 1433 N N . PRO A 1 181 ? -7.767 -4.360 23.388 1.00 70.12 181 PRO A N 1
ATOM 1434 C CA . PRO A 1 181 ? -8.138 -4.839 22.061 1.00 70.12 181 PRO A CA 1
ATOM 1435 C C . PRO A 1 181 ? -9.080 -6.042 22.163 1.00 70.12 181 PRO A C 1
ATOM 1437 O O . PRO A 1 181 ? -8.882 -6.944 22.983 1.00 70.12 181 PRO A O 1
ATOM 1440 N N . CYS A 1 182 ? -10.090 -6.093 21.295 1.00 78.19 182 CYS A N 1
ATOM 1441 C CA . CYS A 1 182 ? -11.016 -7.215 21.245 1.00 78.19 182 CYS A CA 1
ATOM 1442 C C . CYS A 1 182 ? -10.300 -8.506 20.815 1.00 78.19 182 CYS A C 1
ATOM 1444 O O . CYS A 1 182 ? -9.763 -8.595 19.713 1.00 78.19 182 CYS A O 1
ATOM 1446 N N . GLY A 1 183 ? -10.400 -9.572 21.612 1.00 76.44 183 GLY A N 1
ATOM 1447 C CA . GLY A 1 183 ? -9.787 -10.876 21.332 1.00 76.44 183 GLY A CA 1
ATOM 1448 C C . GLY A 1 183 ? -10.354 -11.634 20.121 1.00 76.44 183 GLY A C 1
ATOM 1449 O O . GLY A 1 183 ? -9.875 -12.731 19.828 1.00 76.44 183 GLY A O 1
ATOM 1450 N N . LYS A 1 184 ? -11.374 -11.090 19.434 1.00 78.44 184 LYS A N 1
ATOM 1451 C CA . LYS A 1 184 ? -11.941 -11.651 18.193 1.00 78.44 184 LYS A CA 1
ATOM 1452 C C . LYS A 1 184 ? -11.645 -10.811 16.949 1.00 78.44 184 LYS A C 1
ATOM 1454 O O . LYS A 1 184 ? -11.231 -11.384 15.952 1.00 78.44 184 LYS A O 1
ATOM 1459 N N . CYS A 1 185 ? -11.893 -9.501 16.983 1.00 70.38 185 CYS A N 1
ATOM 1460 C CA . CYS A 1 185 ? -11.720 -8.624 15.813 1.00 70.38 185 CYS A CA 1
ATOM 1461 C C . CYS A 1 185 ? -10.480 -7.724 15.884 1.00 70.38 185 CYS A C 1
ATOM 1463 O O . CYS A 1 185 ? -10.161 -7.076 14.898 1.00 70.38 185 CYS A O 1
ATOM 1465 N N . GLY A 1 186 ? -9.794 -7.649 17.028 1.00 64.94 186 GLY A N 1
ATOM 1466 C CA . GLY A 1 186 ? -8.624 -6.786 17.224 1.00 64.94 186 GLY A CA 1
ATOM 1467 C C . GLY A 1 186 ? -8.941 -5.298 17.409 1.00 64.94 186 GLY A C 1
ATOM 1468 O O . GLY A 1 186 ? -8.079 -4.560 17.874 1.00 64.94 186 GLY A O 1
ATOM 1469 N N . ILE A 1 187 ? -10.171 -4.867 17.113 1.00 62.16 187 ILE A N 1
ATOM 1470 C CA . ILE A 1 187 ? -10.634 -3.485 17.290 1.00 62.16 187 ILE A CA 1
ATOM 1471 C C . ILE A 1 187 ? -10.676 -3.139 18.790 1.00 62.16 187 ILE A C 1
ATOM 1473 O O . ILE A 1 187 ? -11.049 -3.982 19.613 1.00 62.16 187 ILE A O 1
ATOM 1477 N N . LEU A 1 188 ? -10.257 -1.918 19.142 1.00 63.50 188 LEU A N 1
ATOM 1478 C CA . LEU A 1 188 ? -10.243 -1.419 20.520 1.00 63.50 188 LEU A CA 1
ATOM 1479 C C . LEU A 1 188 ? -11.664 -1.277 21.070 1.00 63.50 188 LEU A C 1
ATOM 1481 O O . LEU A 1 188 ? -12.550 -0.795 20.372 1.00 63.50 188 LEU A O 1
ATOM 1485 N N . LEU A 1 189 ? -11.850 -1.652 22.334 1.00 63.59 189 LEU A N 1
ATOM 1486 C CA . LEU A 1 189 ? -13.064 -1.311 23.067 1.00 63.59 189 LEU A CA 1
ATOM 1487 C C . LEU A 1 189 ? -13.086 0.188 23.405 1.00 63.59 189 LEU A C 1
ATOM 1489 O O . LEU A 1 189 ? -12.038 0.759 23.717 1.00 63.59 189 LEU A O 1
ATOM 1493 N N . ALA A 1 190 ? -14.265 0.811 23.344 1.00 54.47 190 ALA A N 1
ATOM 1494 C CA . ALA A 1 190 ? -14.435 2.244 23.574 1.00 54.47 190 ALA A CA 1
ATOM 1495 C C . ALA A 1 190 ? -14.182 2.676 25.036 1.00 54.47 190 ALA A C 1
ATOM 1497 O O . ALA A 1 190 ? -14.219 1.877 25.971 1.00 54.47 190 ALA A O 1
ATOM 1498 N N . GLU A 1 191 ? -13.910 3.973 25.205 1.00 53.00 191 GLU A N 1
ATOM 1499 C CA . GLU A 1 191 ? -13.126 4.599 26.283 1.00 53.00 191 GLU A CA 1
ATOM 1500 C C . GLU A 1 191 ? -13.655 4.494 27.733 1.00 53.00 191 GLU A C 1
ATOM 1502 O O . GLU A 1 191 ? -12.937 4.918 28.635 1.00 53.00 191 GLU A O 1
ATOM 1507 N N . ASN A 1 192 ? -14.833 3.925 28.025 1.00 43.81 192 ASN A N 1
ATOM 1508 C CA . ASN A 1 192 ? -15.327 3.800 29.408 1.00 43.81 192 ASN A CA 1
ATOM 1509 C C . ASN A 1 192 ? -16.163 2.534 29.636 1.00 43.81 192 ASN A C 1
ATOM 1511 O O . ASN A 1 192 ? -17.361 2.498 29.379 1.00 43.81 192 ASN A O 1
ATOM 1515 N N . VAL A 1 193 ? -15.533 1.515 30.222 1.00 46.81 193 VAL A N 1
ATOM 1516 C CA . VAL A 1 193 ? -16.180 0.257 30.644 1.00 46.81 193 VAL A CA 1
ATOM 1517 C C . VAL A 1 193 ? -17.183 0.468 31.794 1.00 46.81 193 VAL A C 1
ATOM 1519 O O . VAL A 1 193 ? -18.037 -0.378 32.031 1.00 46.81 193 VAL A O 1
ATOM 1522 N N . ILE A 1 194 ? -17.099 1.593 32.512 1.00 42.66 194 ILE A N 1
ATOM 1523 C CA . ILE A 1 194 ? -17.849 1.815 33.759 1.00 42.66 194 ILE A CA 1
ATOM 1524 C C . ILE A 1 194 ? -19.145 2.618 33.535 1.00 42.66 194 ILE A C 1
ATOM 1526 O O . ILE A 1 194 ? -20.085 2.451 34.302 1.00 42.66 194 ILE A O 1
ATOM 1530 N N . ASP A 1 195 ? -19.256 3.383 32.443 1.00 35.28 195 ASP A N 1
ATOM 1531 C CA . ASP A 1 195 ? -20.453 4.175 32.125 1.00 35.28 195 ASP A CA 1
ATOM 1532 C C . ASP A 1 195 ? -21.087 3.727 30.794 1.00 35.28 195 ASP A C 1
ATOM 1534 O O . ASP A 1 195 ? -21.009 4.367 29.749 1.00 35.28 195 ASP A O 1
ATOM 1538 N N . ASN A 1 196 ? -21.734 2.567 30.858 1.00 45.81 196 ASN A N 1
ATOM 1539 C CA . ASN A 1 196 ? -23.091 2.351 30.350 1.00 45.81 196 ASN A CA 1
ATOM 1540 C C . ASN A 1 196 ? -23.468 2.801 28.916 1.00 45.81 196 ASN A C 1
ATOM 1542 O O . ASN A 1 196 ? -24.579 3.295 28.714 1.00 45.81 196 ASN A O 1
ATOM 1546 N N . SER A 1 197 ? -22.638 2.570 27.886 1.00 43.72 197 SER A N 1
ATOM 1547 C CA . SER A 1 197 ? -23.180 2.560 26.504 1.00 43.72 197 SER A CA 1
ATOM 1548 C C . SER A 1 197 ? -22.446 1.789 25.398 1.00 43.72 197 SER A C 1
ATOM 1550 O O . SER A 1 197 ? -23.039 1.675 24.330 1.00 43.72 197 SER A O 1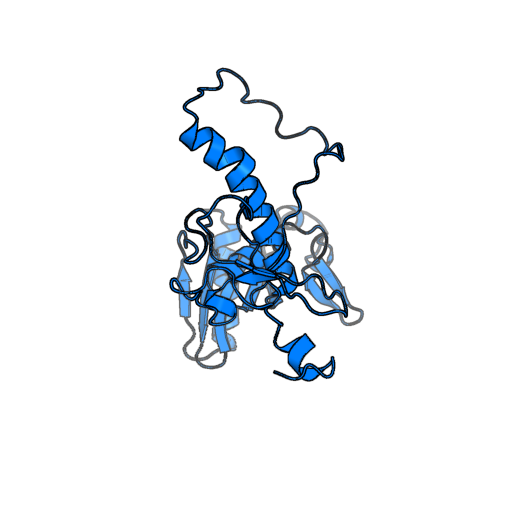
ATOM 1552 N N . GLU A 1 198 ? -21.270 1.170 25.587 1.00 49.75 198 GLU A N 1
ATOM 1553 C CA . GLU A 1 198 ? -20.639 0.395 24.492 1.00 49.75 198 GLU A CA 1
ATOM 1554 C C . GLU A 1 198 ? -20.240 -1.043 24.875 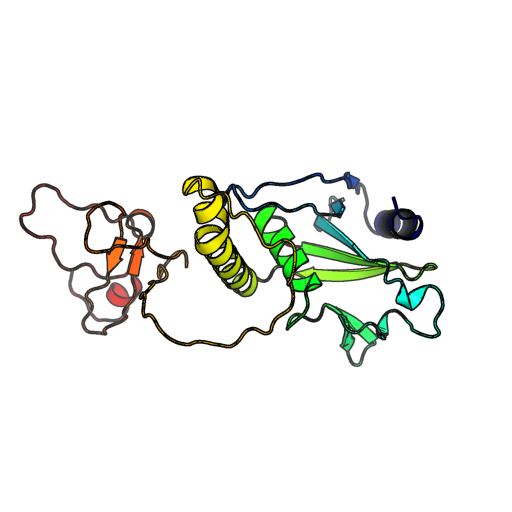1.00 49.75 198 GLU A C 1
ATOM 1556 O O . GLU A 1 198 ? -19.111 -1.367 25.236 1.00 49.75 198 GLU A O 1
ATOM 1561 N N . ALA A 1 199 ? -21.254 -1.906 24.774 1.00 69.12 199 ALA A N 1
ATOM 1562 C CA . ALA A 1 199 ? -21.273 -3.349 24.525 1.00 69.12 199 ALA A CA 1
ATOM 1563 C C . ALA A 1 199 ? -19.926 -4.112 24.460 1.00 69.12 199 ALA A C 1
ATOM 1565 O O . ALA A 1 199 ? -19.522 -4.613 23.399 1.00 69.12 199 ALA A O 1
ATOM 1566 N N . SER A 1 200 ? -19.266 -4.293 25.604 1.00 74.50 200 SER A N 1
ATOM 1567 C CA . SER A 1 200 ? -18.080 -5.141 25.730 1.00 74.50 200 SER A CA 1
ATOM 1568 C C . SER A 1 200 ? -18.142 -6.056 26.952 1.00 74.50 200 SER A C 1
ATOM 1570 O O . SER A 1 200 ? -18.865 -5.793 27.908 1.00 74.50 200 SER A O 1
ATOM 1572 N N . ILE A 1 201 ? -17.445 -7.188 26.885 1.00 79.44 201 ILE A N 1
ATOM 1573 C CA . ILE A 1 201 ? -17.431 -8.206 27.933 1.00 79.44 201 ILE A CA 1
ATOM 1574 C C . ILE A 1 201 ? -16.022 -8.751 28.145 1.00 79.44 201 ILE A C 1
ATOM 1576 O O . ILE A 1 201 ? -15.280 -8.994 27.186 1.00 79.44 201 ILE A O 1
ATOM 1580 N N . ASN A 1 202 ? -15.643 -8.916 29.408 1.00 84.50 202 ASN A N 1
ATOM 1581 C CA . ASN A 1 202 ? -14.371 -9.498 29.812 1.00 84.50 202 ASN A CA 1
ATOM 1582 C C . ASN A 1 202 ? -14.522 -11.003 30.063 1.00 84.50 202 ASN A C 1
ATOM 1584 O O . ASN A 1 202 ? -15.567 -11.461 30.506 1.00 84.50 202 ASN A O 1
ATOM 1588 N N . CYS A 1 203 ? -13.474 -11.774 29.773 1.00 84.69 203 CYS A N 1
ATOM 1589 C CA . CYS A 1 203 ? -13.427 -13.188 30.132 1.00 84.69 203 CYS A CA 1
ATOM 1590 C C . CYS A 1 203 ? -13.028 -13.381 31.602 1.00 84.69 203 CYS A C 1
ATOM 1592 O O . CYS A 1 203 ? -11.867 -13.161 31.956 1.00 84.69 203 CYS A O 1
ATOM 1594 N N . GLU A 1 204 ? -13.935 -13.926 32.409 1.00 84.12 204 GLU A N 1
ATOM 1595 C CA . GLU A 1 204 ? -13.752 -14.163 33.850 1.00 84.12 204 GLU A CA 1
ATOM 1596 C C . GLU A 1 204 ? -13.176 -15.555 34.173 1.00 84.12 204 GLU A C 1
ATOM 1598 O O . GLU A 1 204 ? -13.488 -16.179 35.183 1.00 84.12 204 GLU A O 1
ATOM 1603 N N . CYS A 1 205 ? -12.316 -16.089 33.303 1.00 82.38 205 CYS A N 1
ATOM 1604 C CA . CYS A 1 205 ? -11.692 -17.392 33.534 1.00 82.38 205 CYS A CA 1
ATOM 1605 C C . CYS A 1 205 ? -10.555 -17.315 34.572 1.00 82.38 205 CYS A C 1
ATOM 1607 O O . CYS A 1 205 ? -9.715 -16.411 34.515 1.00 82.38 205 CYS A O 1
ATOM 1609 N N . GLU A 1 206 ? -10.441 -18.329 35.440 1.00 81.06 206 GLU A N 1
ATOM 1610 C CA . GLU A 1 206 ? -9.359 -18.463 36.433 1.00 81.06 206 GLU A CA 1
ATOM 1611 C C . GLU A 1 206 ? -7.951 -18.446 35.822 1.00 81.06 206 GLU A C 1
ATOM 1613 O O . GLU A 1 206 ? -6.987 -18.050 36.480 1.00 81.06 206 GLU A O 1
ATOM 1618 N N . CYS A 1 207 ? -7.817 -18.803 34.540 1.00 79.06 207 CYS A N 1
ATOM 1619 C CA . CYS A 1 207 ? -6.547 -18.731 33.819 1.00 79.06 207 CYS A CA 1
ATOM 1620 C C . CYS A 1 207 ? -6.068 -17.286 33.569 1.00 79.06 207 CYS A C 1
ATOM 1622 O O . CYS A 1 207 ? -4.981 -17.093 33.023 1.00 79.06 207 CYS A O 1
ATOM 1624 N N . LYS A 1 208 ? -6.883 -16.275 33.909 1.00 73.81 208 LYS A N 1
ATOM 1625 C CA . LYS A 1 208 ? -6.595 -14.839 33.762 1.00 73.81 208 LYS A CA 1
ATOM 1626 C C . LYS A 1 208 ? -6.152 -14.459 32.351 1.00 73.81 208 LYS A C 1
ATOM 1628 O O . LYS A 1 208 ? -5.184 -13.727 32.168 1.00 73.81 208 LYS A O 1
ATOM 1633 N N . CYS A 1 209 ? -6.872 -14.935 31.332 1.00 78.56 209 CYS A N 1
ATOM 1634 C CA . CYS A 1 209 ? -6.520 -14.641 29.938 1.00 78.56 209 CYS A CA 1
ATOM 1635 C C . CYS A 1 209 ? -6.557 -13.139 29.590 1.00 78.56 209 CYS A C 1
ATOM 1637 O O . CYS A 1 209 ? -6.009 -12.750 28.561 1.00 78.56 209 CYS A O 1
ATOM 1639 N N . GLY A 1 210 ? -7.212 -12.309 30.416 1.00 70.19 210 GLY A N 1
ATOM 1640 C CA . GLY A 1 210 ? -7.228 -10.849 30.290 1.00 70.19 210 GLY A CA 1
ATOM 1641 C C . GLY A 1 210 ? -7.871 -10.335 28.999 1.00 70.19 210 GLY A C 1
ATOM 1642 O O . GLY A 1 210 ? -7.681 -9.177 28.637 1.00 70.19 210 GLY A O 1
ATOM 1643 N N . GLN A 1 211 ? -8.592 -11.194 28.273 1.00 81.19 211 GLN A N 1
ATOM 1644 C CA . GLN A 1 211 ? -9.149 -10.861 26.969 1.00 81.19 211 GLN A CA 1
ATOM 1645 C C . GLN A 1 211 ? -10.528 -10.228 27.110 1.00 81.19 211 GLN A C 1
ATOM 1647 O O . GLN A 1 211 ? -11.394 -10.740 27.821 1.00 81.19 211 GLN A O 1
ATOM 1652 N N . TRP A 1 212 ? -10.734 -9.162 26.346 1.00 85.81 212 TRP A N 1
ATOM 1653 C CA . TRP A 1 212 ? -12.011 -8.485 26.227 1.00 85.81 212 TRP A CA 1
ATOM 1654 C C . TRP A 1 212 ? -12.630 -8.676 24.841 1.00 85.81 212 TRP A C 1
ATOM 1656 O O . TRP A 1 212 ? -11.921 -8.931 23.866 1.00 85.81 212 TRP A O 1
ATOM 1666 N N . PHE A 1 213 ? -13.952 -8.560 24.728 1.00 83.88 213 PHE A N 1
ATOM 1667 C CA . PHE A 1 213 ? -14.676 -8.797 23.482 1.00 83.88 213 PHE A CA 1
ATOM 1668 C C . PHE A 1 213 ? -15.850 -7.838 23.303 1.00 83.88 213 PHE A C 1
ATOM 1670 O O . PHE A 1 213 ? -16.571 -7.573 24.254 1.00 83.88 213 PHE A O 1
ATOM 1677 N N . HIS A 1 214 ? -16.104 -7.381 22.073 1.00 79.31 214 HIS A N 1
ATOM 1678 C CA . HIS A 1 214 ? -17.384 -6.742 21.753 1.00 79.31 214 HIS A CA 1
ATOM 1679 C C . HIS A 1 214 ? -18.523 -7.754 21.897 1.00 79.31 214 HIS A C 1
ATOM 1681 O O . HIS A 1 214 ? -18.380 -8.887 21.425 1.00 79.31 214 HIS A O 1
ATOM 1687 N N . TRP A 1 215 ? -19.681 -7.349 22.421 1.00 78.56 215 TRP A N 1
ATOM 1688 C CA . TRP A 1 215 ? -20.851 -8.233 22.525 1.00 78.56 215 TRP A CA 1
ATOM 1689 C C . TRP A 1 215 ? -21.228 -8.842 21.177 1.00 78.56 215 TRP A C 1
ATOM 1691 O O . TRP A 1 215 ? -21.321 -10.060 21.050 1.00 78.56 215 TRP A O 1
ATOM 1701 N N . ARG A 1 216 ? -21.294 -8.017 20.122 1.00 76.31 216 ARG A N 1
ATOM 1702 C CA . ARG A 1 216 ? -21.531 -8.477 18.742 1.00 76.31 216 ARG A CA 1
ATOM 1703 C C . ARG A 1 216 ? -20.472 -9.464 18.255 1.00 76.31 216 ARG A C 1
ATOM 1705 O O . ARG A 1 216 ? -20.774 -10.366 17.481 1.00 76.31 216 ARG A O 1
ATOM 1712 N N . CYS A 1 217 ? -19.221 -9.303 18.680 1.00 77.44 217 CYS A N 1
ATOM 1713 C CA . CYS A 1 217 ? -18.171 -10.239 18.301 1.00 77.44 217 CYS A CA 1
ATOM 1714 C C . CYS A 1 217 ? -18.432 -11.621 18.901 1.00 77.44 217 CYS A C 1
ATOM 1716 O O . CYS A 1 217 ? -18.188 -12.618 18.230 1.00 77.44 217 CYS A O 1
ATOM 1718 N N . VAL A 1 218 ? -18.944 -11.716 20.122 1.00 83.56 218 VAL A N 1
ATOM 1719 C CA . VAL A 1 218 ? -19.159 -13.006 20.795 1.00 83.56 218 VAL A CA 1
ATOM 1720 C C . VAL A 1 218 ? -20.621 -13.440 20.861 1.00 83.56 218 VAL A C 1
ATOM 1722 O O . VAL A 1 218 ? -20.914 -14.443 21.498 1.00 83.56 218 VAL A O 1
ATOM 1725 N N . ASN A 1 219 ? -21.514 -12.735 20.159 1.00 78.81 219 ASN A N 1
ATOM 1726 C CA . ASN A 1 21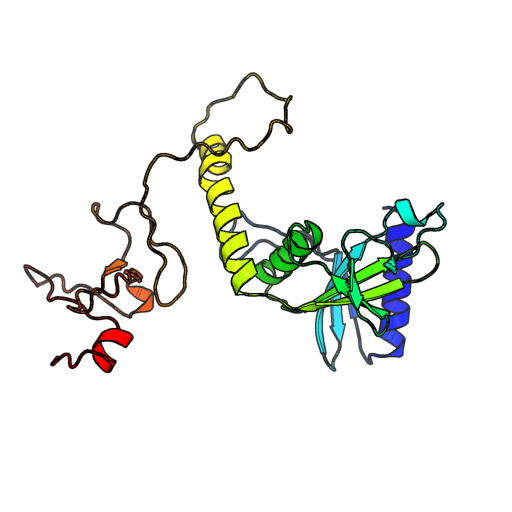9 ? -22.967 -12.907 20.245 1.00 78.81 21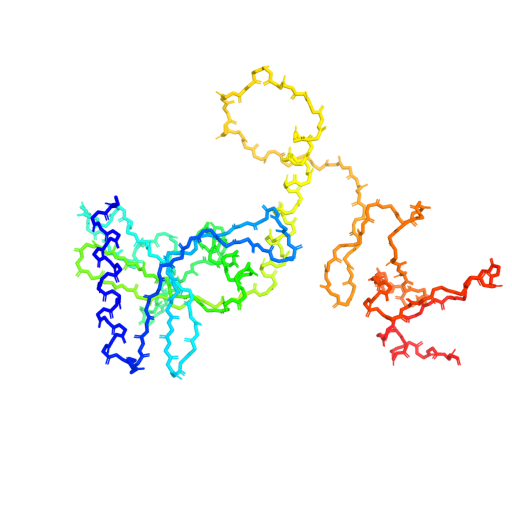9 ASN A CA 1
ATOM 1727 C C . ASN A 1 219 ? -23.480 -12.870 21.695 1.00 78.81 219 ASN A C 1
ATOM 1729 O O . ASN A 1 219 ? -24.398 -13.603 22.048 1.00 78.81 219 ASN A O 1
ATOM 1733 N N . PHE A 1 220 ? -22.861 -12.040 22.534 1.00 77.88 220 PHE A N 1
ATOM 1734 C CA . PHE A 1 220 ? -23.339 -11.804 23.887 1.00 77.88 220 PHE A CA 1
ATOM 1735 C C . PHE A 1 220 ? -24.533 -10.847 23.842 1.00 77.88 220 PHE A C 1
ATOM 1737 O O . PHE A 1 220 ? -24.528 -9.878 23.080 1.00 77.88 220 PHE A O 1
ATOM 1744 N N . SER A 1 221 ? -25.542 -11.129 24.655 1.00 77.25 221 SER A N 1
ATOM 1745 C CA . SER A 1 221 ? -26.683 -10.256 24.900 1.00 77.25 221 SER A CA 1
ATOM 1746 C C . SER A 1 221 ? -26.980 -10.339 26.393 1.00 77.25 221 SER A C 1
ATOM 1748 O O . SER A 1 221 ? -27.218 -11.457 26.850 1.00 77.25 221 SER A O 1
ATOM 1750 N N . PRO A 1 222 ? -26.948 -9.222 27.137 1.00 73.31 222 PRO A N 1
ATOM 1751 C CA . PRO A 1 222 ? -27.340 -9.230 28.541 1.00 73.31 222 PRO A CA 1
ATOM 1752 C C . PRO A 1 222 ? -28.829 -9.572 28.680 1.00 73.31 222 PRO A C 1
ATOM 1754 O O . PRO A 1 222 ? -29.628 -9.238 27.794 1.00 73.31 222 PRO A O 1
ATOM 1757 N N . ASP A 1 223 ? -29.185 -10.236 29.774 1.00 76.12 223 ASP A N 1
ATOM 1758 C CA . ASP A 1 223 ? -30.561 -10.539 30.150 1.00 76.12 223 ASP A CA 1
ATOM 1759 C C . ASP A 1 223 ? -31.085 -9.427 31.077 1.00 76.12 223 ASP A C 1
ATOM 1761 O O . ASP A 1 223 ? -30.629 -9.295 32.215 1.00 76.12 223 ASP A O 1
ATOM 1765 N N . PRO A 1 224 ? -32.047 -8.605 30.624 1.00 73.62 224 PRO A N 1
ATOM 1766 C CA . PRO A 1 224 ? -32.561 -7.496 31.420 1.00 73.62 224 PRO A CA 1
ATOM 1767 C C . PRO A 1 224 ? -33.342 -7.941 32.669 1.00 73.62 224 PRO A C 1
ATOM 1769 O O . PRO A 1 224 ? -33.674 -7.087 33.492 1.00 73.62 224 PRO A O 1
ATOM 1772 N N . GLU A 1 225 ? -33.672 -9.229 32.809 1.00 76.00 225 GLU A N 1
ATOM 1773 C CA . GLU A 1 225 ? -34.423 -9.775 33.947 1.00 76.00 225 GLU A CA 1
ATOM 1774 C C . GLU A 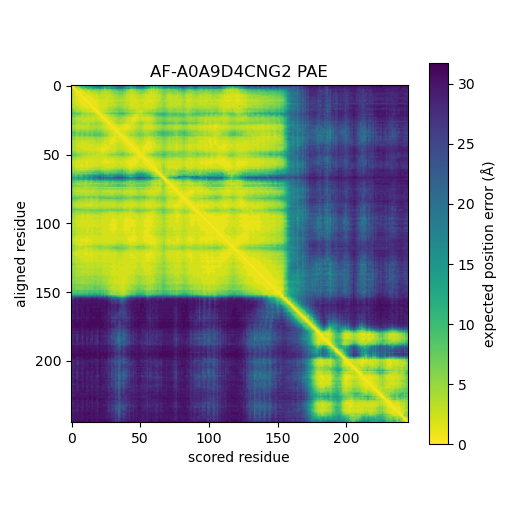1 225 ? -33.525 -10.262 35.098 1.00 76.00 225 GLU A C 1
ATOM 1776 O O . GLU A 1 225 ? -34.026 -10.527 36.194 1.00 76.00 225 GLU A O 1
ATOM 1781 N N . LEU A 1 226 ? -32.205 -10.358 34.895 1.00 72.69 226 LEU A N 1
ATOM 1782 C CA . LEU A 1 226 ? -31.263 -10.781 35.932 1.00 72.69 226 LEU A CA 1
ATOM 1783 C C . LEU A 1 226 ? -30.796 -9.596 36.793 1.00 72.69 226 LEU A C 1
ATOM 1785 O O . LEU A 1 226 ? -30.315 -8.586 36.288 1.00 72.69 226 LEU A O 1
ATOM 1789 N N . GLU A 1 227 ? -30.857 -9.749 38.123 1.00 69.00 227 GLU A N 1
ATOM 1790 C CA . GLU A 1 227 ? -30.272 -8.781 39.073 1.00 69.00 227 GLU A CA 1
ATOM 1791 C C . GLU A 1 227 ? -28.735 -8.697 38.953 1.00 69.00 227 GLU A C 1
ATOM 1793 O O . GLU A 1 227 ? -28.133 -7.684 39.313 1.00 69.00 227 GLU A O 1
ATOM 1798 N N . SER A 1 228 ? -28.099 -9.755 38.436 1.00 70.69 228 SER A N 1
ATOM 1799 C CA . SER A 1 228 ? -26.668 -9.823 38.134 1.00 70.69 228 SER A CA 1
ATOM 1800 C C . SER A 1 228 ? -26.383 -10.872 37.055 1.00 70.69 228 SER A C 1
ATOM 1802 O O . SER A 1 228 ? -26.870 -11.999 37.161 1.00 70.69 228 SER A O 1
ATOM 1804 N N . GLU A 1 229 ? -25.549 -10.533 36.074 1.00 68.31 229 GLU A N 1
ATOM 1805 C CA . GLU A 1 229 ? -25.111 -11.464 35.026 1.00 68.31 229 GLU A CA 1
ATOM 1806 C C . GLU A 1 229 ? -24.166 -12.548 35.585 1.00 68.31 229 GLU A C 1
ATOM 1808 O O . GLU A 1 229 ? -23.291 -12.235 36.401 1.00 68.31 229 GLU A O 1
ATOM 1813 N N . PRO A 1 230 ? -24.296 -13.821 35.163 1.00 79.06 230 PRO A N 1
ATOM 1814 C CA . PRO A 1 230 ? -23.313 -14.855 35.475 1.00 79.06 230 PRO A CA 1
ATOM 1815 C C . PRO A 1 230 ? -21.961 -14.566 34.790 1.00 79.06 230 PRO A C 1
ATOM 1817 O O . PRO A 1 230 ? -21.921 -13.883 33.762 1.00 79.06 230 PRO A O 1
ATOM 1820 N N . PRO A 1 231 ? -20.843 -15.117 35.306 1.00 83.19 231 PRO A N 1
ATOM 1821 C CA . PRO A 1 231 ? -19.526 -14.905 34.713 1.00 83.19 231 PRO A CA 1
ATOM 1822 C C . PRO A 1 231 ? -19.486 -15.418 33.272 1.00 83.19 231 PRO A C 1
ATOM 1824 O O . PRO A 1 231 ? -19.930 -16.529 32.970 1.00 83.19 231 PRO A O 1
ATOM 1827 N N . TRP A 1 232 ? -18.914 -14.618 32.373 1.00 86.50 232 TRP A N 1
ATOM 1828 C CA . TRP A 1 232 ? -18.774 -14.986 30.967 1.00 86.50 232 TRP A CA 1
ATOM 1829 C C . TRP A 1 232 ? -17.369 -15.496 30.643 1.00 86.50 232 TRP A C 1
ATOM 1831 O O . TRP A 1 232 ? -16.352 -14.924 31.044 1.00 86.50 232 TRP A O 1
ATOM 1841 N N . PHE A 1 233 ? -17.301 -16.557 29.836 1.00 87.38 233 PHE A N 1
ATOM 1842 C CA . PHE A 1 233 ? -16.050 -17.201 29.445 1.00 87.38 233 PHE A CA 1
ATOM 1843 C C . PHE A 1 233 ? -15.833 -17.142 27.932 1.00 87.38 233 PHE A C 1
ATOM 1845 O O . PHE A 1 233 ? -16.712 -17.477 27.136 1.00 87.38 233 PHE A O 1
ATOM 1852 N N . CYS A 1 234 ? -14.622 -16.774 27.505 1.00 87.31 234 CYS A N 1
ATOM 1853 C CA . CYS A 1 234 ? -14.309 -16.699 26.082 1.00 87.31 234 CYS A CA 1
ATOM 1854 C C . CYS A 1 234 ? -14.198 -18.090 25.434 1.00 87.31 234 CYS A C 1
ATOM 1856 O O . CYS A 1 234 ? -13.807 -19.055 26.098 1.00 87.31 234 CYS A O 1
ATOM 1858 N N . PRO A 1 235 ? -14.413 -18.213 24.108 1.00 82.31 235 PRO A N 1
ATOM 1859 C CA . PRO A 1 235 ? -14.373 -19.507 23.423 1.00 82.31 235 PRO A CA 1
ATOM 1860 C C . PRO A 1 235 ? -13.053 -20.275 23.576 1.00 82.31 235 PRO A C 1
ATOM 1862 O O . PRO A 1 235 ? -13.035 -21.494 23.442 1.00 82.31 235 PRO A O 1
ATOM 1865 N N . LYS A 1 236 ? -11.933 -19.577 23.816 1.00 84.56 236 LYS A N 1
ATOM 1866 C CA . LYS A 1 236 ? -10.638 -20.221 24.082 1.00 84.56 236 LYS A CA 1
ATOM 1867 C C . LYS A 1 236 ? -10.610 -20.847 25.477 1.00 84.56 236 LYS A C 1
ATOM 1869 O O . LYS A 1 236 ? -10.204 -21.994 25.597 1.00 84.56 236 LYS A O 1
ATOM 1874 N N . CYS A 1 237 ? -11.065 -20.121 26.496 1.00 87.12 237 CYS A N 1
ATOM 1875 C CA . CYS A 1 237 ? -11.098 -20.598 27.877 1.00 87.12 237 CYS A CA 1
ATOM 1876 C C . CYS A 1 237 ? -12.111 -21.729 28.067 1.00 87.12 237 CYS A C 1
ATOM 1878 O O . CYS A 1 237 ? -11.775 -22.729 28.686 1.00 87.12 237 CYS A O 1
ATOM 1880 N N . VAL A 1 238 ? -13.288 -21.642 27.437 1.00 83.06 238 VAL A N 1
ATOM 1881 C CA . VAL A 1 238 ? -14.281 -22.735 27.452 1.00 83.06 238 VAL A CA 1
ATOM 1882 C C . VAL A 1 238 ? -13.689 -24.046 26.922 1.00 83.06 238 VAL A C 1
ATOM 1884 O O . VAL A 1 238 ? -13.987 -25.110 27.446 1.00 83.06 238 VAL A O 1
ATOM 1887 N N . ARG A 1 239 ? -12.816 -23.987 25.907 1.00 83.12 239 ARG A N 1
ATOM 1888 C CA . ARG A 1 239 ? -12.172 -25.185 25.339 1.00 83.12 239 ARG A CA 1
ATOM 1889 C C . ARG A 1 239 ? -10.955 -25.681 26.117 1.00 83.12 239 ARG A C 1
ATOM 1891 O O . ARG A 1 239 ? -10.660 -26.866 26.055 1.00 83.12 239 ARG A O 1
ATOM 1898 N N . ASN A 1 240 ? -10.220 -24.779 26.764 1.00 80.44 240 ASN A N 1
ATOM 1899 C CA . ASN A 1 240 ? -8.867 -25.061 27.251 1.00 80.44 240 ASN A CA 1
ATOM 1900 C C . ASN A 1 240 ? -8.739 -25.068 28.781 1.00 80.44 240 ASN A C 1
ATOM 1902 O O . ASN A 1 240 ? -7.644 -25.323 29.276 1.00 80.44 240 ASN A O 1
ATOM 1906 N N . CYS A 1 241 ? -9.793 -24.725 29.523 1.00 76.81 241 CYS A N 1
ATOM 1907 C CA . CYS A 1 241 ? -9.722 -24.518 30.972 1.00 76.81 241 CYS A CA 1
ATOM 1908 C C . CYS A 1 241 ? -10.726 -25.369 31.766 1.00 76.81 241 CYS A C 1
ATOM 1910 O O . CYS A 1 241 ? -11.122 -24.946 32.844 1.00 76.81 241 CYS A O 1
ATOM 1912 N N . ASP A 1 242 ? -11.140 -26.529 31.237 1.00 70.81 242 ASP A N 1
ATOM 1913 C CA . ASP A 1 242 ? -12.064 -27.480 31.889 1.00 70.81 242 ASP A CA 1
ATOM 1914 C C . ASP A 1 242 ? -13.294 -26.806 32.536 1.00 70.81 242 ASP A C 1
ATOM 1916 O O . ASP A 1 242 ? -13.730 -27.159 33.632 1.00 70.81 242 ASP A O 1
ATOM 1920 N N . ILE A 1 243 ? -13.854 -25.799 31.856 1.00 69.50 243 ILE A N 1
ATOM 1921 C CA . ILE A 1 243 ? -15.000 -25.028 32.346 1.00 69.50 243 ILE A CA 1
ATOM 1922 C C . ILE A 1 243 ? -16.265 -25.874 32.179 1.00 69.50 243 ILE A C 1
ATOM 1924 O O . ILE A 1 243 ? -16.644 -26.210 31.056 1.00 69.50 243 ILE A O 1
ATOM 1928 N N . VAL A 1 244 ? -16.926 -26.201 33.290 1.00 59.84 244 VAL A N 1
ATOM 1929 C CA . VAL A 1 244 ? -18.240 -26.858 33.287 1.00 59.84 244 VAL A CA 1
ATOM 1930 C C . VAL A 1 244 ? -19.310 -25.766 33.185 1.00 59.84 244 VAL A C 1
ATOM 1932 O O . VAL A 1 244 ? -19.466 -24.985 34.121 1.00 59.84 244 VAL A O 1
ATOM 1935 N N . LEU A 1 245 ? -19.972 -25.681 32.025 1.00 57.41 245 LEU A N 1
ATOM 1936 C CA . LEU A 1 245 ? -21.080 -24.755 31.743 1.00 57.41 245 LEU A CA 1
ATOM 1937 C C . LEU A 1 245 ? -22.414 -25.270 32.293 1.00 57.41 245 LEU A C 1
ATOM 1939 O O . LEU A 1 245 ? -22.625 -26.506 32.244 1.00 57.41 245 LEU A O 1
#

Foldseek 3Di:
DDPQQVVLVVQVVVVCVVPAPPKDKAAFDWFAAPVHRPDIAGFRIWIAGPPPGIATEHEDEDPCLAPDPDDPCNDPQWDQDPVRAIAGDCPPHVVNLRRLSVCNRVVHFWYWYWYTSPPHTDTHIDGHDPVVSLVSVVVVVCCCVVPVVCCVPVPDPPPDDPDDPDDDPPDDDDDDQDWAQAPQPRHTFDRDPPDDDFAKAFAPAPVPPRHMHHCVRQVNDDDPPDPDDDGDHDPVCVVPVPDDD